Protein AF-A0A1L9V5S7-F1 (afdb_monomer_lite)

pLDDT: mean 75.65, std 17.54, range [43.0, 96.56]

Organism: NCBI:txid1160497

Foldseek 3Di:
DDDDDDDDDDDDDDPPPPPDPPPPPPPPPPPPPQQQWWAAQALLDDRVQRTADVVLVLVLLVPDDLDQDDAQRPFDWPDPPVVCQVVVVWAVVCPPFTKTKAQQGRVSDDQADSPDPDGDDSFFKIFIAGRPPRHTTFMKGANWAFDQDPVGTDTDRNDHDIDTTGSDPCPVVSVVSNCVRVVVPPDPPPPPPDDDDDDDDDDDDD

InterPro domains:
  IPR000026 Guanine-specific ribonuclease N1-like [PF00545] (51-147)
  IPR016191 Ribonuclease/ribotoxin [SSF53933] (47-166)

Radius of gyration: 34.72 Å; chains: 1; bounding box: 145×78×85 Å

Structure (mmCIF, N/CA/C/O backbone):
data_AF-A0A1L9V5S7-F1
#
_entry.id   AF-A0A1L9V5S7-F1
#
loop_
_atom_site.group_PDB
_atom_site.id
_atom_site.type_symbol
_atom_site.label_atom_id
_atom_site.label_alt_id
_atom_site.label_comp_id
_atom_site.label_asym_id
_atom_site.label_entity_id
_atom_site.label_seq_id
_atom_site.pdbx_PDB_ins_code
_atom_site.Cartn_x
_atom_site.Cartn_y
_atom_site.Cartn_z
_atom_site.occupancy
_atom_site.B_iso_or_equiv
_atom_site.auth_seq_id
_atom_site.auth_comp_id
_atom_site.auth_asym_id
_atom_site.auth_atom_id
_atom_site.pdbx_PDB_model_num
ATOM 1 N N . MET A 1 1 ? -88.920 -31.276 47.905 1.00 50.00 1 MET A N 1
ATOM 2 C CA . MET A 1 1 ? -87.587 -31.807 47.541 1.00 50.00 1 MET A CA 1
ATOM 3 C C . MET A 1 1 ? -87.077 -31.020 46.351 1.00 50.00 1 MET A C 1
ATOM 5 O O . MET A 1 1 ? -87.885 -30.570 45.550 1.00 50.00 1 MET A O 1
ATOM 9 N N . VAL A 1 2 ? -85.781 -30.727 46.365 1.00 44.16 2 VAL A N 1
ATOM 10 C CA . VAL A 1 2 ? -85.162 -29.554 45.738 1.00 44.16 2 VAL A CA 1
ATOM 11 C C . VAL A 1 2 ? -84.890 -29.780 44.251 1.00 44.16 2 VAL A C 1
ATOM 13 O O . VAL A 1 2 ? -84.519 -30.868 43.826 1.00 44.16 2 VAL A O 1
ATOM 16 N N . ASN A 1 3 ? -85.112 -28.709 43.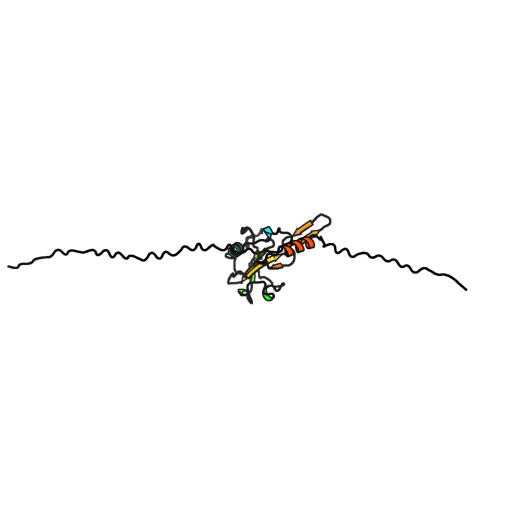501 1.00 51.16 3 ASN A N 1
ATOM 17 C CA . ASN A 1 3 ? -84.907 -28.517 42.077 1.00 51.16 3 ASN A CA 1
ATOM 18 C C . ASN A 1 3 ? -83.484 -27.979 41.858 1.00 51.16 3 ASN A C 1
ATOM 20 O O . ASN A 1 3 ? -83.156 -26.975 42.490 1.00 51.16 3 ASN A O 1
ATOM 24 N N . THR A 1 4 ? -82.665 -28.569 40.976 1.00 55.78 4 THR A N 1
ATOM 25 C CA . THR A 1 4 ? -81.419 -27.900 40.555 1.00 55.78 4 THR A CA 1
ATOM 26 C C . THR A 1 4 ? -80.998 -28.253 39.129 1.00 55.78 4 THR A C 1
ATOM 28 O O . THR A 1 4 ? -80.450 -29.311 38.835 1.00 55.78 4 THR A O 1
ATOM 31 N N . THR A 1 5 ? -81.258 -27.286 38.261 1.00 62.44 5 THR A N 1
ATOM 32 C CA . THR A 1 5 ? -80.750 -27.054 36.910 1.00 62.44 5 THR A CA 1
ATOM 33 C C . THR A 1 5 ? -79.221 -26.930 36.901 1.00 62.44 5 THR A C 1
ATOM 35 O O . THR A 1 5 ? -78.674 -26.262 37.776 1.00 62.44 5 THR A O 1
ATOM 38 N N . PHE A 1 6 ? -78.525 -27.458 35.885 1.00 52.69 6 PHE A N 1
ATOM 39 C CA . PHE A 1 6 ? -77.152 -27.028 35.590 1.00 52.69 6 PHE A CA 1
ATOM 40 C C . PHE A 1 6 ? -76.924 -26.830 34.088 1.00 52.69 6 PHE A C 1
ATOM 42 O O . PHE A 1 6 ? -77.152 -27.716 33.268 1.00 52.69 6 PHE A O 1
ATOM 49 N N . PHE A 1 7 ? -76.521 -25.600 33.772 1.00 49.69 7 PHE A N 1
ATOM 50 C CA . PHE A 1 7 ? -76.250 -25.033 32.458 1.00 49.69 7 PHE A CA 1
ATOM 51 C C . PHE A 1 7 ? -74.973 -25.622 31.841 1.00 49.69 7 PHE A C 1
ATOM 53 O O . PHE A 1 7 ? -73.933 -25.670 32.494 1.00 49.69 7 PHE A O 1
ATOM 60 N N . LEU A 1 8 ? -75.027 -25.975 30.555 1.00 57.06 8 LEU A N 1
ATOM 61 C CA . LEU A 1 8 ? -73.844 -26.215 29.728 1.00 57.06 8 LEU A CA 1
ATOM 62 C C . LEU A 1 8 ? -73.464 -24.911 29.015 1.00 57.06 8 LEU A C 1
ATOM 64 O O . LEU A 1 8 ? -74.244 -24.354 28.244 1.00 57.06 8 LEU A O 1
ATOM 68 N N . ALA A 1 9 ? -72.273 -24.410 29.340 1.00 52.84 9 ALA A N 1
ATOM 69 C CA . ALA A 1 9 ? -71.712 -23.162 28.848 1.00 52.84 9 ALA A CA 1
ATOM 70 C C . ALA A 1 9 ? -71.280 -23.273 27.377 1.00 52.84 9 ALA A C 1
ATOM 72 O O . ALA A 1 9 ? -70.552 -24.185 26.991 1.00 52.84 9 ALA A O 1
ATOM 73 N N . PHE A 1 10 ? -71.716 -22.304 26.576 1.00 47.22 10 PHE A N 1
ATOM 74 C CA . PHE A 1 10 ? -71.365 -22.127 25.172 1.00 47.22 10 PHE A CA 1
ATOM 75 C C . PHE A 1 10 ? -70.106 -21.248 25.091 1.00 47.22 10 PHE A C 1
ATOM 77 O O . PHE A 1 10 ? -70.162 -20.049 25.365 1.00 47.22 10 PHE A O 1
ATOM 84 N N . THR A 1 11 ? -68.950 -21.825 24.764 1.00 52.31 11 THR A N 1
ATOM 85 C CA . THR A 1 11 ? -67.700 -21.080 24.553 1.00 52.31 11 THR A CA 1
ATOM 86 C C . THR A 1 11 ? -67.623 -20.570 23.112 1.00 52.31 11 THR A C 1
ATOM 88 O O . THR A 1 11 ? -67.302 -21.303 22.182 1.00 52.31 11 THR A O 1
ATOM 91 N N . LEU A 1 12 ? -67.915 -19.280 22.925 1.00 49.53 12 LEU A N 1
ATOM 92 C CA . LEU A 1 12 ? -67.656 -18.551 21.681 1.00 49.53 12 LEU A CA 1
ATOM 93 C C . LEU A 1 12 ? -66.158 -18.228 21.566 1.00 49.53 12 LEU A C 1
ATOM 95 O O . LEU A 1 12 ? -65.639 -17.351 22.255 1.00 49.53 12 LEU A O 1
ATOM 99 N N . LEU A 1 13 ? -65.470 -18.930 20.666 1.00 50.91 13 LEU A N 1
ATOM 100 C CA . LEU A 1 13 ? -64.142 -18.570 20.173 1.00 50.91 13 LEU A CA 1
ATOM 101 C C . LEU A 1 13 ? -64.269 -17.361 19.233 1.00 50.91 13 LEU A C 1
ATOM 103 O O . LEU A 1 13 ? -64.598 -17.505 18.058 1.00 50.91 13 LEU A O 1
ATOM 107 N N . PHE A 1 14 ? -63.998 -16.161 19.747 1.00 49.94 14 PHE A N 1
ATOM 108 C CA . PHE A 1 14 ? -63.750 -14.985 18.914 1.00 49.94 14 PHE A CA 1
ATOM 109 C C . PHE A 1 14 ? -62.366 -15.110 18.269 1.00 49.94 14 PHE A C 1
ATOM 111 O O . PHE A 1 14 ? -61.335 -14.916 18.913 1.00 49.94 14 PHE A O 1
ATOM 118 N N . SER A 1 15 ? -62.337 -15.440 16.979 1.00 47.00 15 SER A N 1
ATOM 119 C CA . SER A 1 15 ? -61.148 -15.294 16.144 1.00 47.00 15 SER A CA 1
ATOM 120 C C . SER A 1 15 ? -60.931 -13.810 15.846 1.00 47.00 15 SER A C 1
ATOM 122 O O . SER A 1 15 ? -61.537 -13.251 14.934 1.00 47.00 15 SER A O 1
ATOM 124 N N . SER A 1 16 ? -60.073 -13.153 16.625 1.00 51.47 16 SER A N 1
ATOM 125 C CA . SER A 1 16 ? -59.582 -11.811 16.311 1.00 51.47 16 SER A CA 1
ATOM 126 C C . SER A 1 16 ? -58.718 -11.872 15.051 1.00 51.47 16 SER A C 1
ATOM 128 O O . SER A 1 16 ? -57.537 -12.215 15.105 1.00 51.47 16 SER A O 1
ATOM 130 N N . ILE A 1 17 ? -59.310 -11.545 13.904 1.00 59.41 17 ILE A N 1
ATOM 131 C CA . ILE A 1 17 ? -58.575 -11.277 12.668 1.00 59.41 17 ILE A CA 1
ATOM 132 C C . ILE A 1 17 ? -57.887 -9.919 12.851 1.00 59.41 17 ILE A C 1
ATOM 134 O O . ILE A 1 17 ? -58.468 -8.869 12.585 1.00 59.41 17 ILE A O 1
ATOM 138 N N . PHE A 1 18 ? -56.643 -9.928 13.334 1.00 54.16 18 PHE A N 1
ATOM 139 C CA . PHE A 1 18 ? -55.753 -8.779 13.196 1.00 54.16 18 PHE A CA 1
ATOM 140 C C . PHE A 1 18 ? -55.345 -8.675 11.724 1.00 54.16 18 PHE A C 1
ATOM 142 O O . PHE A 1 18 ? -54.401 -9.321 11.270 1.00 54.16 18 PHE A O 1
ATOM 149 N N . ALA A 1 19 ? -56.077 -7.863 10.963 1.00 58.00 19 ALA A N 1
ATOM 150 C CA . ALA A 1 19 ? -55.616 -7.365 9.678 1.00 58.00 19 ALA A CA 1
ATOM 151 C C . ALA A 1 19 ? -54.460 -6.387 9.937 1.00 58.00 19 ALA A C 1
ATOM 153 O O . ALA A 1 19 ? -54.668 -5.195 10.158 1.00 58.00 19 ALA A O 1
ATOM 154 N N . ALA A 1 20 ? -53.233 -6.906 9.975 1.00 56.97 20 ALA A N 1
ATOM 155 C CA . ALA A 1 20 ? -52.048 -6.065 9.940 1.00 56.97 20 ALA A CA 1
ATOM 156 C C . ALA A 1 20 ? -51.994 -5.356 8.573 1.00 56.97 20 ALA A C 1
ATOM 158 O O . ALA A 1 20 ? -52.162 -6.020 7.543 1.00 56.97 20 ALA A O 1
ATOM 159 N N . PRO A 1 21 ? -51.766 -4.033 8.526 1.00 52.78 21 PRO A N 1
ATOM 160 C CA . PRO A 1 21 ? -51.544 -3.349 7.266 1.00 52.78 21 PRO A CA 1
ATOM 161 C C . PRO A 1 21 ? -50.270 -3.913 6.630 1.00 52.78 21 PRO A C 1
ATOM 163 O O . PRO A 1 21 ? -49.182 -3.838 7.201 1.00 52.78 21 PRO A O 1
ATOM 166 N N . LEU A 1 22 ? -50.412 -4.498 5.440 1.00 49.22 22 LEU A N 1
ATOM 167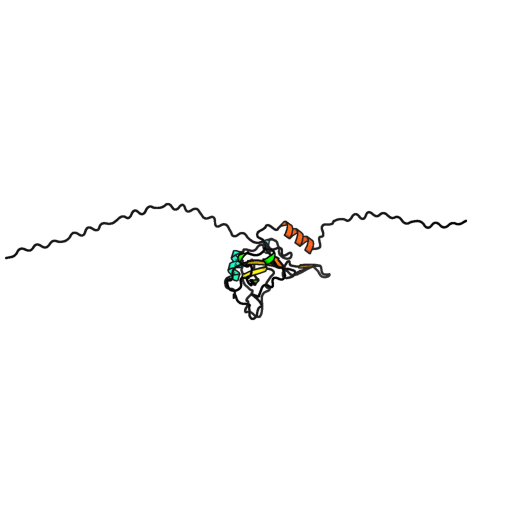 C CA . LEU A 1 22 ? -49.300 -4.756 4.533 1.00 49.22 22 LEU A CA 1
ATOM 168 C C . LEU A 1 22 ? -48.746 -3.396 4.103 1.00 49.22 22 LEU A C 1
ATOM 170 O O . LEU A 1 22 ? -49.115 -2.849 3.066 1.00 49.22 22 LEU A O 1
ATOM 174 N N . GLU A 1 23 ? -47.861 -2.836 4.924 1.00 50.44 23 GLU A N 1
ATOM 175 C CA . GLU A 1 23 ? -46.912 -1.836 4.472 1.00 50.44 23 GLU A CA 1
ATOM 176 C C . GLU A 1 23 ? -46.118 -2.484 3.341 1.00 50.44 23 GLU A C 1
ATOM 178 O O . GLU A 1 23 ? -45.242 -3.331 3.548 1.00 50.44 23 GLU A O 1
ATOM 183 N N . VAL A 1 24 ? -46.465 -2.108 2.112 1.00 50.31 24 VAL A N 1
ATOM 184 C CA . VAL A 1 24 ? -45.651 -2.342 0.928 1.00 50.31 24 VAL A CA 1
ATOM 185 C C . VAL A 1 24 ? -44.389 -1.510 1.126 1.00 50.31 24 VAL A C 1
ATOM 187 O O . VAL A 1 24 ? -44.243 -0.403 0.616 1.00 50.31 24 VAL A O 1
ATOM 190 N N . ARG A 1 25 ? -43.464 -2.046 1.929 1.00 51.44 25 ARG A N 1
ATOM 191 C CA . ARG A 1 25 ? -42.075 -1.618 1.988 1.00 51.44 25 ARG A CA 1
ATOM 192 C C . ARG A 1 25 ? -41.536 -1.854 0.592 1.00 51.44 25 ARG A C 1
ATOM 194 O O . ARG A 1 25 ? -41.179 -2.977 0.231 1.00 51.44 25 ARG A O 1
ATOM 201 N N . GLY A 1 26 ? -41.551 -0.796 -0.215 1.00 49.69 26 GLY A N 1
ATOM 202 C CA . GLY A 1 26 ? -40.873 -0.770 -1.493 1.00 49.69 26 GLY A CA 1
ATOM 203 C C . GLY A 1 26 ? -39.464 -1.296 -1.268 1.00 49.69 26 GLY A C 1
ATOM 204 O O . GLY A 1 26 ? -38.655 -0.661 -0.592 1.00 49.69 26 GLY A O 1
ATOM 205 N N . LYS A 1 27 ? -39.190 -2.496 -1.788 1.00 50.66 27 LYS A N 1
ATOM 206 C CA . LYS A 1 27 ? -37.842 -3.035 -1.935 1.00 50.66 27 LYS A CA 1
ATOM 207 C C . LYS A 1 27 ? -37.138 -2.147 -2.953 1.00 50.66 27 LYS A C 1
ATOM 209 O O . LYS A 1 27 ? -36.980 -2.520 -4.113 1.00 50.66 27 LYS A O 1
ATOM 214 N N . GLY A 1 28 ? -36.736 -0.953 -2.526 1.00 52.56 28 GLY A N 1
ATOM 215 C CA . GLY A 1 28 ? -35.641 -0.256 -3.163 1.00 52.56 28 GLY A CA 1
ATOM 216 C C . GLY A 1 28 ? -34.482 -1.232 -3.107 1.00 52.56 28 GLY A C 1
ATOM 217 O O . GLY A 1 28 ? -33.978 -1.535 -2.026 1.00 52.56 28 GLY A O 1
ATOM 218 N N . LYS A 1 29 ? -34.135 -1.823 -4.254 1.00 51.44 29 LYS A N 1
ATOM 219 C CA . LYS A 1 29 ? -32.866 -2.523 -4.405 1.00 51.44 29 LYS A CA 1
ATOM 220 C C . LYS A 1 29 ? -31.817 -1.493 -4.022 1.00 51.44 29 LYS A C 1
ATOM 222 O O . LYS A 1 29 ? -31.532 -0.600 -4.813 1.00 51.44 29 LYS A O 1
ATOM 227 N N . ALA A 1 30 ? -31.290 -1.592 -2.804 1.00 54.91 30 ALA A N 1
ATOM 228 C CA . ALA A 1 30 ? -30.031 -0.968 -2.474 1.00 54.91 30 ALA A CA 1
ATOM 229 C C . ALA A 1 30 ? -29.045 -1.557 -3.479 1.00 54.91 30 ALA A C 1
ATOM 231 O O . ALA A 1 30 ? -28.645 -2.716 -3.371 1.00 54.91 30 ALA A O 1
ATOM 232 N N . THR A 1 31 ? -28.762 -0.814 -4.544 1.00 54.97 31 THR A N 1
ATOM 233 C CA . THR A 1 31 ? -27.642 -1.112 -5.419 1.00 54.97 31 THR A CA 1
ATOM 234 C C . THR A 1 31 ? -26.433 -1.001 -4.520 1.00 54.97 31 THR A C 1
ATOM 236 O O . THR A 1 31 ? -26.032 0.107 -4.168 1.00 54.97 31 THR A O 1
ATOM 239 N N . ALA A 1 32 ? -25.941 -2.149 -4.055 1.00 59.78 32 ALA A N 1
ATOM 240 C CA . ALA A 1 32 ? -24.699 -2.233 -3.320 1.00 59.78 32 ALA A CA 1
ATOM 241 C C . ALA A 1 32 ? -23.652 -1.530 -4.181 1.00 59.78 32 ALA A C 1
ATOM 243 O O . ALA A 1 32 ? -23.295 -2.014 -5.257 1.00 59.78 32 ALA A O 1
ATOM 244 N N . VAL A 1 33 ? -23.253 -0.330 -3.764 1.00 63.19 33 VAL A N 1
ATOM 245 C CA . VAL A 1 33 ? -22.181 0.400 -4.422 1.00 63.19 33 VAL A CA 1
ATOM 246 C C . VAL A 1 33 ? -20.952 -0.462 -4.211 1.00 63.19 33 VAL A C 1
ATOM 248 O O . VAL A 1 33 ? -20.533 -0.676 -3.072 1.00 63.19 33 VAL A O 1
ATOM 251 N N . ALA A 1 34 ? -20.443 -1.042 -5.297 1.00 65.62 34 ALA A N 1
ATOM 252 C CA . ALA A 1 34 ? -19.237 -1.844 -5.229 1.00 65.62 34 ALA A CA 1
ATOM 253 C C . ALA A 1 34 ? -18.131 -0.990 -4.583 1.00 65.62 34 ALA A C 1
ATOM 255 O O . ALA A 1 34 ? -17.997 0.188 -4.935 1.00 65.62 34 ALA A O 1
ATOM 256 N N . PRO A 1 35 ? -17.377 -1.541 -3.618 1.00 73.88 35 PRO A N 1
ATOM 257 C CA . PRO A 1 35 ? -16.326 -0.798 -2.938 1.00 73.88 35 PRO A CA 1
ATOM 258 C C . PRO A 1 35 ? -15.343 -0.242 -3.971 1.00 73.88 35 PRO A C 1
ATOM 260 O O . PRO A 1 35 ? -14.885 -0.957 -4.865 1.00 73.88 35 PRO A O 1
ATOM 263 N N . LYS A 1 36 ? -15.042 1.057 -3.868 1.00 86.94 36 LYS A N 1
ATOM 264 C CA . LYS A 1 36 ? -14.100 1.720 -4.770 1.00 86.94 36 LYS A CA 1
ATOM 265 C C . LYS A 1 36 ? -12.701 1.123 -4.543 1.00 86.94 36 LYS A C 1
ATOM 267 O O . LYS A 1 36 ? -12.253 1.109 -3.395 1.00 86.94 36 LYS A O 1
ATOM 272 N N . PRO A 1 37 ? -12.010 0.630 -5.586 1.00 91.44 37 PRO A N 1
ATOM 273 C CA . PRO A 1 37 ? -10.657 0.114 -5.430 1.00 91.44 37 PRO A CA 1
ATOM 274 C C . PRO A 1 37 ? -9.669 1.251 -5.153 1.00 91.44 37 PRO A C 1
ATOM 276 O O . PRO A 1 37 ? -9.927 2.411 -5.487 1.00 91.44 37 PRO A O 1
ATOM 279 N N . ILE A 1 38 ? -8.519 0.888 -4.592 1.00 94.12 38 ILE A N 1
ATOM 280 C CA . ILE A 1 38 ? -7.350 1.765 -4.482 1.00 94.12 38 ILE A CA 1
ATOM 281 C C . ILE A 1 38 ? -6.303 1.376 -5.526 1.00 94.12 38 ILE A C 1
ATOM 283 O O . ILE A 1 38 ? -6.212 0.216 -5.937 1.00 94.12 38 ILE A O 1
ATOM 287 N N . PHE A 1 39 ? -5.502 2.351 -5.935 1.00 95.38 39 PHE A N 1
ATOM 288 C CA . PHE A 1 39 ? -4.427 2.214 -6.903 1.00 95.38 39 PHE A CA 1
ATOM 289 C C . PHE A 1 39 ? -3.092 2.583 -6.262 1.00 95.38 39 PHE A C 1
ATOM 291 O O . PHE A 1 39 ? -2.933 3.665 -5.696 1.00 95.38 39 PHE A O 1
ATOM 298 N N . CYS A 1 40 ? -2.130 1.677 -6.377 1.00 95.12 40 CYS A N 1
ATOM 299 C CA . CYS A 1 40 ? -0.738 1.910 -6.016 1.00 95.12 40 CYS A CA 1
ATOM 300 C C . CYS A 1 40 ? 0.097 2.240 -7.270 1.00 95.12 40 CYS A C 1
ATOM 302 O O . CYS A 1 40 ? -0.346 2.074 -8.408 1.00 95.12 40 CYS A O 1
ATOM 304 N N . LEU A 1 41 ? 1.318 2.720 -7.066 1.00 94.69 41 LEU A N 1
ATOM 305 C CA . LEU A 1 41 ? 2.236 3.203 -8.098 1.00 94.69 41 LEU A CA 1
ATOM 306 C C . LEU A 1 41 ? 3.544 2.405 -8.119 1.00 94.69 41 LEU A C 1
ATOM 308 O O . LEU A 1 41 ? 4.624 2.968 -8.297 1.00 94.69 41 LEU A O 1
ATOM 312 N N . ASN A 1 42 ? 3.457 1.085 -7.943 1.00 95.69 42 ASN A N 1
ATOM 313 C CA . ASN A 1 42 ? 4.618 0.214 -8.061 1.00 95.69 42 ASN A CA 1
ATOM 314 C C . ASN A 1 42 ? 4.993 0.024 -9.542 1.00 95.69 42 ASN A C 1
ATOM 316 O O . ASN A 1 42 ? 4.201 -0.537 -10.304 1.00 95.69 42 ASN A O 1
ATOM 320 N N . VAL A 1 43 ? 6.188 0.460 -9.953 1.00 93.50 43 VAL A N 1
ATOM 321 C CA . VAL A 1 43 ? 6.630 0.465 -11.366 1.00 93.50 43 VAL A CA 1
ATOM 322 C C . VAL A 1 43 ? 6.925 -0.924 -11.927 1.00 93.50 43 VAL A C 1
ATOM 324 O O . VAL A 1 43 ? 6.987 -1.098 -13.142 1.00 93.50 43 VAL A O 1
ATOM 327 N N . VAL A 1 44 ? 7.101 -1.920 -11.056 1.00 93.56 44 VAL A N 1
ATOM 328 C CA . VAL A 1 44 ? 7.312 -3.318 -11.451 1.00 93.56 44 VAL A CA 1
ATOM 329 C C . VAL A 1 44 ? 5.985 -4.016 -11.750 1.00 93.56 44 VAL A C 1
ATOM 331 O O . VAL A 1 44 ? 5.916 -4.873 -12.631 1.00 93.56 44 VAL A O 1
ATOM 334 N N . LYS A 1 45 ? 4.924 -3.664 -11.020 1.00 93.06 45 LYS A N 1
ATOM 335 C CA . LYS A 1 45 ? 3.588 -4.245 -11.175 1.00 93.06 45 LYS A CA 1
ATOM 336 C C . LYS A 1 45 ? 2.833 -3.583 -12.322 1.00 93.06 45 LYS A C 1
ATOM 338 O O . LYS A 1 45 ? 2.925 -2.373 -12.526 1.00 93.06 45 LYS A O 1
ATOM 343 N N . SER A 1 46 ? 2.018 -4.351 -13.043 1.00 92.06 46 SER A N 1
ATOM 344 C CA . SER A 1 46 ? 1.069 -3.786 -14.008 1.00 92.06 46 SER A CA 1
ATOM 345 C C . SER A 1 46 ? 0.021 -2.908 -13.310 1.00 92.06 46 SER A C 1
ATOM 347 O O . SER A 1 46 ? -0.228 -3.037 -12.109 1.00 92.06 46 SER A O 1
ATOM 349 N N . ARG A 1 47 ? -0.668 -2.038 -14.058 1.00 89.25 47 ARG A N 1
ATOM 350 C CA . ARG A 1 47 ? -1.770 -1.220 -13.511 1.00 89.25 47 ARG A CA 1
ATOM 351 C C . ARG A 1 47 ? -2.852 -2.075 -12.840 1.00 89.25 47 ARG A C 1
ATOM 353 O O . ARG A 1 47 ? -3.370 -1.714 -11.788 1.00 89.25 47 ARG A O 1
ATOM 360 N N . LEU A 1 48 ? -3.167 -3.228 -13.433 1.00 91.06 48 LEU A N 1
ATOM 361 C CA . LEU A 1 48 ? -4.143 -4.159 -12.876 1.00 91.06 48 LEU A CA 1
ATOM 362 C C . LEU A 1 48 ? -3.637 -4.784 -11.569 1.00 91.06 48 LEU A C 1
ATOM 364 O O . LEU A 1 48 ? -4.420 -4.961 -10.643 1.00 91.06 48 LEU A O 1
ATOM 368 N N . GLU A 1 49 ? -2.357 -5.133 -11.464 1.00 92.94 49 GLU A N 1
ATOM 369 C CA . GLU A 1 49 ? -1.760 -5.657 -10.223 1.00 92.94 49 GLU A CA 1
ATOM 370 C C . GLU A 1 49 ? -1.624 -4.602 -9.120 1.00 92.94 49 GLU A C 1
ATOM 372 O O . GLU A 1 49 ? -1.707 -4.950 -7.948 1.00 92.94 49 GLU A O 1
ATOM 377 N N . ASN A 1 50 ? -1.488 -3.329 -9.490 1.00 94.06 50 ASN A N 1
ATOM 378 C CA . ASN A 1 50 ? -1.527 -2.186 -8.578 1.00 94.06 50 ASN A CA 1
ATOM 379 C C . ASN A 1 50 ? -2.941 -1.832 -8.080 1.00 94.06 50 ASN A C 1
ATOM 381 O O . ASN A 1 50 ? -3.088 -0.941 -7.249 1.00 94.06 50 ASN A O 1
ATOM 385 N N . THR A 1 51 ? -3.985 -2.484 -8.601 1.00 93.81 51 THR A N 1
ATOM 386 C CA . THR A 1 51 ? -5.372 -2.253 -8.179 1.00 93.81 51 THR A CA 1
ATOM 387 C C . THR A 1 51 ? -5.734 -3.216 -7.054 1.00 93.81 51 THR A C 1
ATOM 389 O O . THR A 1 51 ? -5.753 -4.434 -7.269 1.00 93.81 51 THR A O 1
ATOM 392 N N . LEU A 1 52 ? -6.054 -2.680 -5.875 1.00 93.31 52 LEU A N 1
ATOM 393 C CA . LEU A 1 52 ? -6.383 -3.461 -4.683 1.00 93.31 52 LEU A CA 1
ATOM 394 C C . LEU A 1 52 ? -7.813 -3.191 -4.205 1.00 93.31 52 LEU A C 1
ATOM 396 O O . LEU A 1 52 ? -8.350 -2.091 -4.345 1.00 93.31 52 LEU A O 1
ATOM 400 N N . ASP A 1 53 ? -8.414 -4.220 -3.615 1.00 92.81 53 ASP A N 1
ATOM 401 C CA . ASP A 1 53 ? -9.737 -4.166 -2.997 1.00 92.81 53 ASP A CA 1
ATOM 402 C C . ASP A 1 53 ? -9.586 -3.936 -1.488 1.00 92.81 53 ASP A C 1
ATOM 404 O O . ASP A 1 53 ? -9.049 -4.778 -0.764 1.00 92.81 53 ASP A O 1
ATOM 408 N N . VAL A 1 54 ? -10.072 -2.788 -1.016 1.00 92.56 54 VAL A N 1
ATOM 409 C CA . VAL A 1 54 ? -9.967 -2.379 0.391 1.00 92.56 54 VAL A CA 1
ATOM 410 C C . VAL A 1 54 ? -10.708 -3.336 1.322 1.00 92.56 54 VAL A C 1
ATOM 412 O O . VAL A 1 54 ? -10.253 -3.554 2.442 1.00 92.56 54 VAL A O 1
ATOM 415 N N . ASN A 1 55 ? -11.813 -3.945 0.886 1.00 92.19 55 ASN A N 1
ATOM 416 C CA . ASN A 1 55 ? -12.536 -4.894 1.729 1.00 92.19 55 ASN A CA 1
ATOM 417 C C . ASN A 1 55 ? -11.719 -6.170 1.926 1.00 92.19 55 ASN A C 1
ATOM 419 O O . ASN A 1 55 ? -11.548 -6.606 3.057 1.00 92.19 55 ASN A O 1
ATOM 423 N N . LYS A 1 56 ? -11.091 -6.685 0.862 1.00 92.00 56 LYS A N 1
ATOM 424 C CA . LYS A 1 56 ? -10.175 -7.833 0.978 1.00 92.00 56 LYS A CA 1
ATOM 425 C C . LYS A 1 56 ? -8.956 -7.532 1.840 1.00 92.00 56 LYS A C 1
ATOM 427 O O . LYS A 1 56 ? -8.427 -8.428 2.491 1.00 92.00 56 LYS A O 1
ATOM 432 N N . ILE A 1 57 ? -8.471 -6.293 1.819 1.00 92.81 57 ILE A N 1
ATOM 433 C CA . ILE A 1 57 ? -7.386 -5.858 2.703 1.00 92.81 57 ILE A CA 1
ATOM 434 C C . ILE A 1 57 ? -7.855 -5.862 4.160 1.00 92.81 57 ILE A C 1
ATOM 436 O O . ILE A 1 57 ? -7.172 -6.418 5.015 1.00 92.81 57 ILE A O 1
ATOM 440 N N . LYS A 1 58 ? -9.033 -5.292 4.438 1.00 92.81 58 LYS A N 1
ATOM 441 C CA . LYS A 1 58 ? -9.637 -5.289 5.778 1.00 92.81 58 LYS A CA 1
ATOM 442 C C . LYS A 1 58 ? -9.873 -6.706 6.299 1.00 92.81 58 LYS A C 1
ATOM 444 O O . LYS A 1 58 ? -9.575 -6.971 7.459 1.00 92.81 58 LYS A O 1
ATOM 449 N N . ASP A 1 59 ? -10.329 -7.612 5.440 1.00 91.00 59 ASP A N 1
ATOM 450 C CA . ASP A 1 59 ? -10.509 -9.024 5.780 1.00 91.00 59 ASP A CA 1
ATOM 451 C C . ASP A 1 59 ? -9.171 -9.694 6.132 1.00 91.00 59 ASP A C 1
ATOM 453 O O . ASP A 1 59 ? -9.091 -10.401 7.132 1.00 91.00 59 ASP A O 1
ATOM 457 N N . GLN A 1 60 ? -8.097 -9.413 5.380 1.00 89.50 60 GLN A N 1
ATOM 458 C CA . GLN A 1 60 ? -6.755 -9.948 5.659 1.00 89.50 60 GLN A CA 1
ATOM 459 C C . GLN A 1 60 ? -6.188 -9.495 7.009 1.00 89.50 60 GLN A C 1
ATOM 461 O O . GLN A 1 60 ? -5.469 -10.264 7.639 1.00 89.50 60 GLN A O 1
ATOM 466 N N . ILE A 1 61 ? -6.482 -8.269 7.457 1.00 90.06 61 ILE A N 1
ATOM 467 C CA . ILE A 1 61 ? -5.942 -7.739 8.722 1.00 90.06 61 ILE A CA 1
ATOM 468 C C . ILE A 1 61 ? -6.824 -8.021 9.943 1.00 90.06 61 ILE A C 1
ATOM 470 O O . ILE A 1 61 ? -6.388 -7.797 11.071 1.00 90.06 61 ILE A O 1
ATOM 474 N N . LYS A 1 62 ? -8.056 -8.502 9.741 1.00 88.69 62 LYS A N 1
ATOM 475 C CA . LYS A 1 62 ? -9.047 -8.685 10.810 1.00 88.69 62 LYS A CA 1
ATOM 476 C C . LYS A 1 62 ? -8.573 -9.648 11.901 1.00 88.69 62 LYS A C 1
ATOM 478 O O . LYS A 1 62 ? -8.765 -9.365 13.083 1.00 88.69 62 LYS A O 1
ATOM 483 N N . ASP A 1 63 ? -7.945 -10.745 11.490 1.00 81.12 63 ASP A N 1
ATOM 484 C CA . ASP A 1 63 ? -7.546 -11.845 12.375 1.00 81.12 63 ASP A CA 1
ATOM 485 C C . ASP A 1 63 ? -6.042 -11.816 12.712 1.00 81.12 63 ASP A C 1
ATOM 487 O O . ASP A 1 63 ? -5.495 -12.758 13.287 1.00 81.12 63 ASP A O 1
ATOM 491 N N . ILE A 1 64 ? -5.350 -10.726 12.362 1.00 81.19 64 ILE A N 1
ATOM 492 C CA . ILE A 1 64 ? -3.920 -10.564 12.630 1.00 81.19 64 ILE A CA 1
ATOM 493 C C . ILE A 1 64 ? -3.706 -10.170 14.097 1.00 81.19 64 ILE A C 1
ATOM 495 O O . ILE A 1 64 ? -4.439 -9.324 14.622 1.00 81.19 64 ILE A O 1
ATOM 499 N N . PRO A 1 65 ? -2.681 -10.727 14.775 1.00 79.69 65 PRO A N 1
ATOM 500 C CA . PRO A 1 65 ? -2.304 -10.286 16.112 1.00 79.69 65 PRO A CA 1
ATOM 501 C C . PRO A 1 65 ? -2.093 -8.770 16.157 1.00 79.69 65 PRO A C 1
ATOM 503 O O . PRO A 1 65 ? -1.344 -8.213 15.362 1.00 79.69 65 PRO A O 1
ATOM 506 N N . LYS A 1 66 ? -2.736 -8.090 17.109 1.00 80.12 66 LYS A N 1
ATOM 507 C CA . LYS A 1 66 ? -2.657 -6.622 17.255 1.00 80.12 66 LYS A CA 1
ATOM 508 C C . LYS A 1 66 ? -1.471 -6.164 18.104 1.00 80.12 66 LYS A C 1
ATOM 510 O O . LYS A 1 66 ? -1.374 -4.995 18.470 1.00 80.12 66 LYS A O 1
ATOM 515 N N . GLU A 1 67 ? -0.585 -7.095 18.418 1.00 75.00 67 GLU A N 1
ATOM 516 C CA . GLU A 1 67 ? 0.664 -6.881 19.127 1.00 75.00 67 GLU A CA 1
ATOM 517 C C . GLU A 1 67 ? 1.822 -7.019 18.139 1.00 75.00 67 GLU A C 1
ATOM 519 O O . GLU A 1 67 ? 1.731 -7.749 17.149 1.00 75.00 67 GLU A O 1
ATOM 524 N N . LYS A 1 68 ? 2.933 -6.324 18.406 1.00 67.88 68 LYS A N 1
ATOM 525 C CA . LYS A 1 68 ? 4.158 -6.499 17.618 1.00 67.88 68 LYS A CA 1
ATOM 526 C C . LYS A 1 68 ? 4.571 -7.975 17.644 1.00 67.88 68 LYS A C 1
ATOM 528 O O . LYS A 1 68 ? 4.642 -8.586 18.709 1.00 67.88 68 LYS A O 1
ATOM 533 N N . CYS A 1 69 ? 4.841 -8.547 16.475 1.00 68.31 69 CYS A N 1
ATOM 534 C CA . CYS A 1 69 ? 5.175 -9.964 16.373 1.00 68.31 69 CYS A CA 1
ATOM 535 C C . CYS A 1 69 ? 6.488 -10.306 17.107 1.00 68.31 69 CYS A C 1
ATOM 537 O O . CYS A 1 69 ? 7.479 -9.577 17.007 1.00 68.31 69 CYS A O 1
ATOM 539 N N . VAL A 1 70 ? 6.509 -11.462 17.781 1.00 54.78 70 VAL A N 1
ATOM 540 C CA . VAL A 1 70 ? 7.722 -12.157 18.236 1.00 54.78 70 VAL A CA 1
ATOM 541 C C . VAL A 1 70 ? 8.063 -13.203 17.170 1.00 54.78 70 VAL A C 1
ATOM 543 O O . VAL A 1 70 ? 7.444 -14.260 17.120 1.00 54.78 70 VAL A O 1
ATOM 546 N N . GLY A 1 71 ? 9.004 -12.908 16.268 1.00 60.66 71 GLY A N 1
ATOM 547 C CA . GLY A 1 71 ? 9.428 -13.859 15.230 1.00 60.66 71 GLY A CA 1
ATOM 548 C C . GLY A 1 71 ? 9.480 -13.291 13.811 1.00 60.66 71 GLY A C 1
ATOM 549 O O . GLY A 1 71 ? 10.518 -12.783 13.402 1.00 60.66 71 GLY A O 1
ATOM 550 N N . SER A 1 72 ? 8.419 -13.443 13.007 1.00 56.28 72 SER A N 1
ATOM 551 C CA . SER A 1 72 ? 8.428 -13.128 11.556 1.00 56.28 72 SER A CA 1
ATOM 552 C C . SER A 1 72 ? 8.499 -11.655 11.167 1.00 56.28 72 SER A C 1
ATOM 554 O O . SER A 1 72 ? 8.423 -11.341 9.976 1.00 56.28 72 SER A O 1
ATOM 556 N N . CYS A 1 73 ? 8.657 -10.771 12.149 1.00 71.69 73 CYS A N 1
ATOM 557 C CA . CYS A 1 73 ? 8.703 -9.326 11.968 1.00 71.69 73 CYS A CA 1
ATOM 558 C C . CYS A 1 73 ? 7.434 -8.726 11.332 1.00 71.69 73 CYS A C 1
ATOM 560 O O . CYS A 1 73 ? 7.491 -7.579 10.912 1.00 71.69 73 CYS A O 1
ATOM 562 N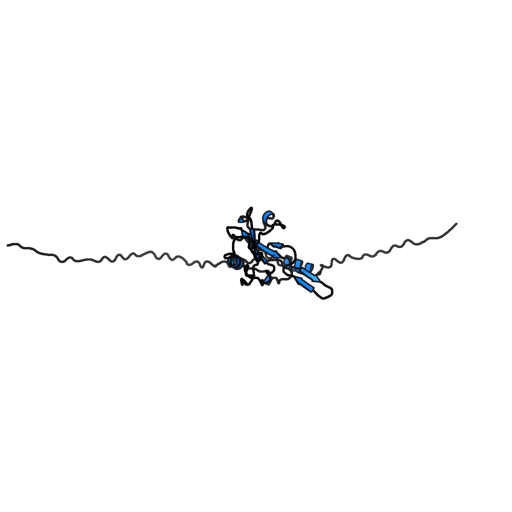 N . TYR A 1 74 ? 6.300 -9.447 11.290 1.00 80.38 74 TYR A N 1
ATOM 563 C CA . TYR A 1 74 ? 5.002 -8.898 10.881 1.00 80.38 74 TYR A CA 1
ATOM 564 C C . TYR A 1 74 ? 3.831 -9.432 11.740 1.00 80.38 74 TYR A C 1
ATOM 566 O O . TYR A 1 74 ? 3.773 -10.633 12.005 1.00 80.38 74 TYR A O 1
ATOM 574 N N . PRO A 1 75 ? 2.872 -8.574 12.134 1.00 87.31 75 PRO A N 1
ATOM 575 C CA . PRO A 1 75 ? 2.928 -7.130 11.950 1.00 87.31 75 PRO A CA 1
ATOM 576 C C . PRO A 1 75 ? 4.049 -6.505 12.790 1.00 87.31 75 PRO A C 1
ATOM 578 O O . PRO A 1 75 ? 4.412 -7.007 13.859 1.00 87.31 75 PRO A O 1
ATOM 581 N N . HIS A 1 76 ? 4.613 -5.415 12.284 1.00 86.38 76 HIS A N 1
ATOM 582 C CA . HIS A 1 76 ? 5.592 -4.603 13.003 1.00 86.38 76 HIS A CA 1
ATOM 583 C C . HIS A 1 76 ? 5.162 -3.151 13.013 1.00 86.38 76 HIS A C 1
ATOM 585 O O . HIS A 1 76 ? 4.291 -2.735 12.253 1.00 86.38 76 HIS A O 1
ATOM 591 N N . VAL A 1 77 ? 5.759 -2.402 13.934 1.00 89.62 77 VAL A N 1
ATOM 592 C CA . VAL A 1 77 ? 5.495 -0.977 14.080 1.00 89.62 77 VAL A CA 1
ATOM 593 C C . VAL A 1 77 ? 5.880 -0.280 12.785 1.00 89.62 77 VAL A C 1
ATOM 595 O O . VAL A 1 77 ? 7.026 -0.377 12.345 1.00 89.62 77 VAL A O 1
ATOM 598 N N . TYR A 1 78 ? 4.919 0.435 12.214 1.00 88.62 78 TYR A N 1
ATOM 599 C CA . TYR A 1 78 ? 5.174 1.329 11.104 1.00 88.62 78 TYR A CA 1
ATOM 600 C C . TYR A 1 78 ? 6.002 2.511 11.622 1.00 88.62 78 TYR A C 1
ATOM 602 O O . TYR A 1 78 ? 5.520 3.338 12.402 1.00 88.62 78 TYR A O 1
ATOM 610 N N . GLY A 1 79 ? 7.277 2.542 11.237 1.00 80.19 79 GLY A N 1
ATOM 611 C CA . GLY A 1 79 ? 8.149 3.685 11.470 1.00 80.19 79 GLY A CA 1
ATOM 612 C C . GLY A 1 79 ? 7.815 4.753 10.442 1.00 80.19 79 GLY A C 1
ATOM 613 O O . GLY A 1 79 ? 8.110 4.567 9.264 1.00 80.19 79 GLY A O 1
ATOM 614 N N . ASP A 1 80 ? 7.187 5.844 10.878 1.00 65.00 80 ASP A N 1
ATOM 615 C CA . ASP A 1 80 ? 6.702 6.935 10.023 1.00 65.00 80 ASP A CA 1
ATOM 616 C C . ASP A 1 80 ? 7.844 7.790 9.442 1.00 65.00 80 ASP A C 1
ATOM 618 O O . ASP A 1 80 ? 7.819 9.008 9.501 1.00 65.00 80 ASP A O 1
ATOM 622 N N . ASN A 1 81 ? 8.875 7.171 8.861 1.00 65.75 81 ASN A N 1
ATOM 623 C CA . ASN A 1 81 ? 10.028 7.870 8.282 1.00 65.75 81 ASN A CA 1
ATOM 624 C C . ASN A 1 81 ? 9.657 8.711 7.043 1.00 65.75 81 ASN A C 1
ATOM 626 O O . ASN A 1 81 ? 10.501 9.412 6.494 1.00 65.75 81 ASN A O 1
ATOM 630 N N . THR A 1 82 ? 8.419 8.591 6.563 1.00 67.38 82 THR A N 1
ATOM 631 C CA . THR A 1 82 ? 7.874 9.274 5.382 1.00 67.38 82 THR A CA 1
ATOM 632 C C . THR A 1 82 ? 6.769 10.279 5.726 1.00 67.38 82 THR A C 1
ATOM 634 O O . THR A 1 82 ? 6.295 10.974 4.827 1.00 67.38 82 THR A O 1
ATOM 637 N N . ASN A 1 83 ? 6.397 10.411 7.007 1.00 78.69 83 ASN A N 1
ATOM 638 C CA . ASN A 1 83 ? 5.427 11.380 7.529 1.00 78.69 83 ASN A CA 1
ATOM 639 C C . ASN A 1 83 ? 4.056 11.370 6.818 1.00 78.69 83 ASN A C 1
ATOM 641 O O . ASN A 1 83 ? 3.393 12.407 6.735 1.00 78.69 83 ASN A O 1
ATOM 645 N N . PHE A 1 84 ? 3.584 10.225 6.308 1.00 85.12 84 PHE A N 1
ATOM 646 C CA . PHE A 1 84 ? 2.301 10.156 5.578 1.00 85.12 84 PHE A CA 1
ATOM 647 C C . PHE A 1 84 ? 1.116 10.620 6.424 1.00 85.12 84 PHE A C 1
ATOM 649 O O . PHE A 1 84 ? 0.147 11.177 5.905 1.00 85.12 84 PHE A O 1
ATOM 656 N N . ARG A 1 85 ? 1.207 10.405 7.738 1.00 81.62 85 ARG A N 1
ATOM 657 C CA . ARG A 1 85 ? 0.214 10.869 8.703 1.00 81.62 85 ARG A CA 1
ATOM 658 C C . ARG A 1 85 ? 0.187 12.395 8.789 1.00 81.62 85 ARG A C 1
ATOM 660 O O . ARG A 1 85 ? -0.883 12.987 8.732 1.00 81.62 85 ARG A O 1
ATOM 667 N N . GLU A 1 86 ? 1.352 13.034 8.880 1.00 81.06 86 GLU A N 1
ATOM 668 C CA . GLU A 1 86 ? 1.471 14.500 8.957 1.00 81.06 86 GLU A CA 1
ATOM 669 C C . GLU A 1 86 ? 1.061 15.180 7.646 1.00 81.06 86 GLU A C 1
ATOM 671 O O . GLU A 1 86 ? 0.534 16.289 7.655 1.00 81.06 86 GLU A O 1
ATOM 676 N N . GLN A 1 87 ? 1.245 14.489 6.520 1.00 85.88 87 GLN A N 1
ATOM 677 C CA . GLN A 1 87 ? 0.813 14.937 5.195 1.00 85.88 87 GLN A CA 1
ATOM 678 C C . GLN A 1 87 ? -0.698 14.762 4.954 1.00 85.88 87 GLN A C 1
ATOM 680 O O . GLN A 1 87 ? -1.191 15.155 3.900 1.00 85.88 87 GLN A O 1
ATOM 685 N N . GLY A 1 88 ? -1.439 14.163 5.896 1.00 86.62 88 GLY A N 1
ATOM 686 C CA . GLY A 1 88 ? -2.878 13.924 5.754 1.00 86.62 88 GLY A CA 1
ATOM 687 C C . GLY A 1 88 ? -3.235 12.889 4.683 1.00 86.62 88 GLY A C 1
ATOM 688 O O . GLY A 1 88 ? -4.339 12.927 4.146 1.00 86.62 88 GLY A O 1
ATOM 689 N N . LEU A 1 89 ? -2.309 11.980 4.352 1.00 89.38 89 LEU A N 1
ATOM 690 C CA . LEU A 1 89 ? -2.516 10.944 3.331 1.00 89.38 89 LEU A CA 1
ATOM 691 C C . LEU A 1 89 ? -3.153 9.663 3.892 1.00 89.38 89 LEU A C 1
ATOM 693 O O . LEU A 1 89 ? -3.598 8.811 3.127 1.00 89.38 89 LEU A O 1
ATOM 697 N N . LEU A 1 90 ? -3.182 9.511 5.216 1.00 91.69 90 LEU A N 1
ATOM 698 C CA . LEU A 1 90 ? -3.815 8.391 5.913 1.00 91.69 90 LEU A CA 1
ATOM 699 C C . LEU A 1 90 ? -5.144 8.815 6.536 1.00 91.69 90 LEU A C 1
ATOM 701 O O . LEU A 1 90 ? -5.423 10.005 6.685 1.00 91.69 90 LEU A O 1
ATOM 705 N N . ASP A 1 91 ? -5.952 7.831 6.929 1.00 92.75 91 ASP A N 1
ATOM 706 C CA . ASP A 1 91 ? -7.216 8.092 7.609 1.00 92.75 91 ASP A CA 1
ATOM 707 C C . ASP A 1 91 ? -6.986 8.927 8.891 1.00 92.75 91 ASP A C 1
ATOM 709 O O . ASP A 1 91 ? -6.182 8.527 9.746 1.00 92.75 91 ASP A O 1
ATOM 713 N N . PRO A 1 92 ? -7.686 10.068 9.067 1.00 90.94 92 PRO A N 1
ATOM 714 C CA . PRO A 1 92 ? -7.525 10.932 10.234 1.00 90.94 92 PRO A CA 1
ATOM 715 C C . PRO A 1 92 ? -7.762 10.237 11.580 1.00 90.94 92 PRO A C 1
ATOM 717 O O . PRO A 1 92 ? -7.213 10.674 12.592 1.00 90.94 92 PRO A O 1
ATOM 720 N N . HIS A 1 93 ? -8.534 9.142 11.619 1.00 90.94 93 HIS A N 1
ATOM 721 C CA . HIS A 1 93 ? -8.744 8.341 12.835 1.00 90.94 93 HIS A CA 1
ATOM 722 C C . HIS A 1 93 ? -7.442 7.738 13.381 1.00 90.94 93 HIS A C 1
ATOM 724 O O . HIS A 1 93 ? -7.359 7.378 14.558 1.00 90.94 93 HIS A O 1
ATOM 730 N N . CYS A 1 94 ? -6.411 7.641 12.543 1.00 91.31 94 CYS A N 1
ATOM 731 C CA . CYS A 1 94 ? -5.101 7.111 12.901 1.00 91.31 94 CYS A CA 1
ATOM 732 C C . CYS A 1 94 ? -4.120 8.176 13.411 1.00 91.31 94 CYS A C 1
ATOM 734 O O . CYS A 1 94 ? -3.000 7.849 13.820 1.00 91.31 94 CYS A O 1
ATOM 736 N N . ASN A 1 95 ? -4.531 9.446 13.448 1.00 89.44 95 ASN A N 1
ATOM 737 C CA . ASN A 1 95 ? -3.708 10.536 13.960 1.00 89.44 95 ASN A CA 1
ATOM 738 C C . ASN A 1 95 ? -3.372 10.339 15.443 1.00 89.44 95 ASN A C 1
ATOM 740 O O . ASN A 1 95 ? -4.234 10.028 16.262 1.00 89.44 95 ASN A O 1
ATOM 744 N N . GLY A 1 96 ? -2.089 10.487 15.789 1.00 86.19 96 GLY A N 1
ATOM 745 C CA . GLY A 1 96 ? -1.592 10.295 17.157 1.00 86.19 96 GLY A CA 1
ATOM 746 C C . GLY A 1 96 ? -1.577 8.843 17.654 1.00 86.19 96 GLY A C 1
ATOM 747 O O . GLY A 1 96 ? -1.124 8.596 18.769 1.00 86.19 96 GLY A O 1
ATOM 748 N N . LYS A 1 97 ? -2.020 7.871 16.847 1.00 90.50 97 LYS A N 1
ATOM 749 C CA . LYS A 1 97 ? -2.022 6.450 17.216 1.00 90.50 97 LYS A CA 1
ATOM 750 C C . LYS A 1 97 ? -0.771 5.749 16.702 1.00 90.50 97 LYS A C 1
ATOM 752 O O . LYS A 1 97 ? -0.232 6.094 15.648 1.00 90.50 97 LYS A O 1
ATOM 757 N N . GLN A 1 98 ? -0.316 4.745 17.448 1.00 90.75 98 GLN A N 1
ATOM 758 C CA . GLN A 1 98 ? 0.704 3.824 16.961 1.00 90.75 98 GLN A CA 1
ATOM 759 C C . GLN A 1 98 ? 0.084 2.923 15.893 1.00 90.75 98 GLN A C 1
ATOM 761 O O . GLN A 1 98 ? -1.002 2.380 16.096 1.00 90.75 98 GLN A O 1
ATOM 766 N N . MET A 1 99 ? 0.763 2.780 14.759 1.00 92.19 99 MET A N 1
ATOM 767 C CA . MET A 1 99 ? 0.310 1.945 13.653 1.00 92.19 99 MET A CA 1
ATOM 768 C C . MET A 1 99 ? 1.223 0.738 13.483 1.00 92.19 99 MET A C 1
ATOM 770 O O . MET A 1 99 ? 2.431 0.797 13.726 1.00 92.19 99 MET A O 1
ATOM 774 N N . LEU A 1 100 ? 0.617 -0.352 13.045 1.00 92.50 100 LEU A N 1
ATOM 775 C CA . LEU A 1 100 ? 1.273 -1.553 12.587 1.00 92.50 100 LEU A CA 1
ATOM 776 C C . LEU A 1 100 ? 1.149 -1.633 11.066 1.00 92.50 100 LEU A C 1
ATOM 778 O O . LEU A 1 100 ? 0.123 -1.245 10.504 1.00 92.50 100 LEU A O 1
ATOM 782 N N . GLU A 1 101 ? 2.181 -2.154 10.413 1.00 92.75 101 GLU A N 1
ATOM 783 C CA . GLU A 1 101 ? 2.126 -2.535 9.007 1.00 92.75 101 GLU A CA 1
ATOM 784 C C . GLU A 1 101 ? 2.077 -4.060 8.860 1.00 92.75 101 GLU A C 1
ATOM 786 O O . GLU A 1 101 ? 2.680 -4.800 9.648 1.00 92.75 101 GLU A O 1
ATOM 791 N N . TYR A 1 102 ? 1.346 -4.540 7.853 1.00 91.44 102 TYR A N 1
ATOM 792 C CA . TYR A 1 102 ? 1.231 -5.965 7.544 1.00 91.44 102 TYR A CA 1
ATOM 793 C C . TYR A 1 102 ? 1.165 -6.216 6.027 1.00 91.44 102 TYR A C 1
ATOM 795 O O . TYR A 1 102 ? 0.496 -5.449 5.331 1.00 91.44 102 TYR A O 1
ATOM 803 N N . PRO A 1 103 ? 1.833 -7.255 5.482 1.00 92.31 103 PRO A N 1
ATOM 804 C CA . PRO A 1 103 ? 1.809 -7.563 4.057 1.00 92.31 103 PRO A CA 1
ATOM 805 C C . PRO A 1 103 ? 0.406 -7.928 3.587 1.00 92.31 103 PRO A C 1
ATOM 807 O O . PRO A 1 103 ? -0.275 -8.721 4.229 1.00 92.31 103 PRO A O 1
ATOM 810 N N . VAL A 1 104 ? -0.021 -7.377 2.454 1.00 92.56 104 VAL A N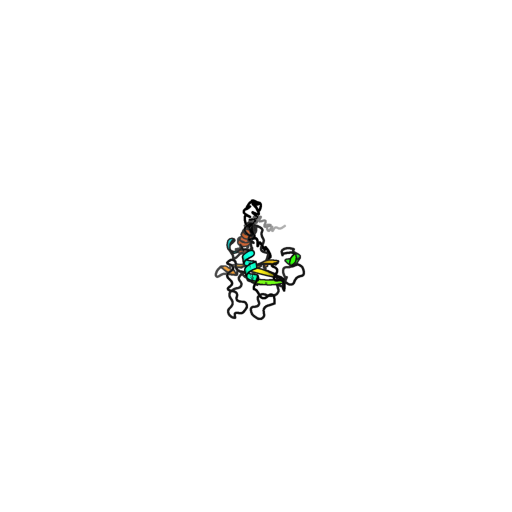 1
ATOM 811 C CA . VAL A 1 104 ? -1.330 -7.698 1.872 1.00 92.56 104 VAL A CA 1
ATOM 812 C C . VAL A 1 104 ? -1.213 -8.067 0.407 1.00 92.56 104 VAL A C 1
ATOM 814 O O . VAL A 1 104 ? -0.369 -7.553 -0.326 1.00 92.56 104 VAL A O 1
ATOM 817 N N . PHE A 1 105 ? -2.090 -8.966 -0.025 1.00 90.19 105 PHE A N 1
ATOM 818 C CA . PHE A 1 105 ? -2.073 -9.533 -1.365 1.00 90.19 105 PHE A CA 1
ATOM 819 C C . PHE A 1 105 ? -3.381 -9.223 -2.087 1.00 90.19 105 PHE A C 1
ATOM 821 O O . PHE A 1 105 ? -4.462 -9.192 -1.494 1.00 90.19 105 PHE A O 1
ATOM 828 N N . LYS A 1 106 ? -3.284 -8.981 -3.397 1.00 88.31 106 LYS A N 1
ATOM 829 C CA . LYS A 1 106 ? -4.420 -8.592 -4.244 1.00 88.31 106 LYS A CA 1
ATOM 830 C C . LYS A 1 106 ? -5.518 -9.656 -4.297 1.00 88.31 106 LYS A C 1
ATOM 832 O O . LYS A 1 106 ? -6.707 -9.338 -4.338 1.00 88.31 106 LYS A O 1
ATOM 837 N N . ASP A 1 107 ? -5.125 -10.921 -4.364 1.00 82.25 107 ASP A N 1
ATOM 838 C CA . ASP A 1 107 ? -6.049 -12.050 -4.419 1.00 82.25 107 ASP A CA 1
ATOM 839 C C . ASP A 1 107 ? -6.667 -12.374 -3.051 1.00 82.25 107 ASP A C 1
ATOM 841 O O . ASP A 1 107 ? -7.615 -13.156 -2.987 1.00 82.25 107 ASP A O 1
ATOM 845 N N . GLY A 1 108 ? -6.186 -11.734 -1.981 1.00 72.31 108 GLY A N 1
ATOM 846 C CA . GLY A 1 108 ? -6.605 -11.994 -0.610 1.00 72.31 108 GLY A CA 1
ATOM 847 C C . GLY A 1 108 ? -6.126 -13.340 -0.074 1.00 72.31 108 GLY A C 1
ATOM 848 O O . GLY A 1 108 ? -6.549 -13.730 1.012 1.00 72.31 108 GLY A O 1
ATOM 849 N N . LYS A 1 109 ? -5.279 -14.070 -0.817 1.00 65.81 109 LYS A N 1
ATOM 850 C CA . LYS A 1 109 ? -4.761 -15.361 -0.371 1.00 65.81 109 LYS A CA 1
ATOM 851 C C . LYS A 1 109 ? -3.501 -15.145 0.448 1.00 65.81 109 LYS A C 1
ATOM 853 O O . LYS A 1 109 ? -2.470 -14.681 -0.026 1.00 65.81 109 LYS A O 1
ATOM 858 N N . TYR A 1 110 ? -3.643 -15.490 1.713 1.00 58.66 110 TYR A N 1
ATOM 859 C CA . TYR A 1 110 ? -2.634 -15.382 2.741 1.00 58.66 110 TYR A CA 1
ATOM 860 C C . TYR A 1 110 ? -1.664 -16.565 2.646 1.00 58.66 110 TYR A C 1
ATOM 862 O O . TYR A 1 110 ? -2.027 -17.679 3.007 1.00 58.66 110 TYR A O 1
ATOM 870 N N . ASP A 1 111 ? -0.442 -16.340 2.164 1.00 54.62 111 ASP A N 1
ATOM 871 C CA . ASP A 1 111 ? 0.664 -17.312 2.300 1.00 54.62 111 ASP A CA 1
ATOM 872 C C . ASP A 1 111 ? 1.829 -16.738 3.133 1.00 54.62 111 ASP A C 1
ATOM 874 O O . ASP A 1 111 ? 2.939 -17.270 3.181 1.00 54.62 111 ASP A O 1
ATOM 878 N N . TYR A 1 112 ? 1.595 -15.611 3.816 1.00 58.97 112 TYR A N 1
ATO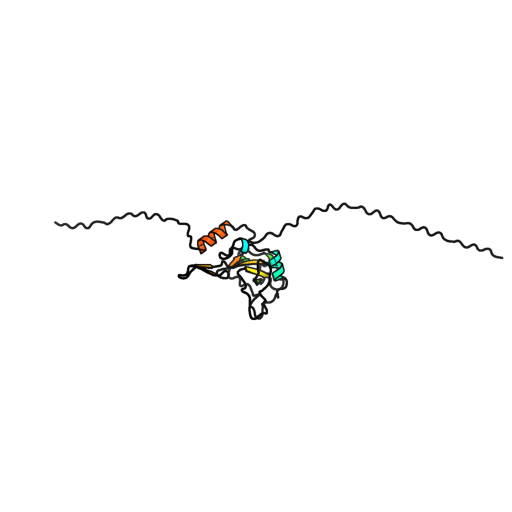M 879 C CA . TYR A 1 112 ? 2.558 -15.046 4.756 1.00 58.97 112 TYR A CA 1
ATOM 880 C C . TYR A 1 112 ? 2.195 -15.442 6.186 1.00 58.97 112 TYR A C 1
ATOM 882 O O . TYR A 1 112 ? 1.672 -14.654 6.968 1.00 58.97 112 TYR A O 1
ATOM 890 N N . GLU A 1 113 ? 2.478 -16.689 6.553 1.00 62.91 113 GLU A N 1
ATOM 891 C CA . GLU A 1 113 ? 2.306 -17.115 7.939 1.00 62.91 113 GLU A CA 1
ATOM 892 C C . GLU A 1 113 ? 3.342 -16.447 8.845 1.00 62.91 113 GLU A C 1
ATOM 894 O O . GLU A 1 113 ? 4.532 -16.782 8.835 1.00 62.91 113 GLU A O 1
ATOM 899 N N . SER A 1 114 ? 2.864 -15.535 9.692 1.00 56.59 114 SER A N 1
ATOM 900 C CA . SER A 1 114 ? 3.684 -14.803 10.660 1.00 56.59 114 SER A CA 1
ATOM 901 C C . SER A 1 114 ? 4.376 -15.708 11.696 1.00 56.59 114 SER A C 1
ATOM 903 O O . SER A 1 114 ? 5.289 -15.273 12.398 1.00 56.59 114 SER A O 1
ATOM 905 N N . ASN A 1 115 ? 4.003 -16.985 11.769 1.00 57.41 115 ASN A N 1
ATOM 906 C CA . ASN A 1 115 ? 4.549 -17.945 12.726 1.00 57.41 115 ASN A CA 1
ATOM 907 C C . ASN A 1 115 ? 5.452 -19.016 12.079 1.00 57.41 115 ASN A C 1
ATOM 909 O O . ASN A 1 115 ? 6.001 -19.856 12.793 1.00 57.41 115 ASN A O 1
ATOM 913 N N . LYS A 1 116 ? 5.660 -18.998 10.750 1.00 57.16 116 LYS A N 1
ATOM 914 C CA . LYS A 1 116 ? 6.508 -19.985 10.051 1.00 57.16 116 LYS A CA 1
ATOM 915 C C . LYS A 1 116 ? 7.953 -19.511 9.830 1.00 57.16 116 LYS A C 1
ATOM 917 O O . LYS A 1 116 ? 8.258 -18.322 9.697 1.00 57.16 116 LYS A O 1
ATOM 922 N N . LYS A 1 117 ? 8.870 -20.492 9.801 1.00 47.44 117 LYS A N 1
ATOM 923 C CA . LYS A 1 117 ? 10.328 -20.317 9.625 1.00 47.44 117 LYS A CA 1
ATOM 924 C C . LYS A 1 117 ? 10.741 -20.152 8.153 1.00 47.44 117 LYS A C 1
ATOM 926 O O . LYS A 1 117 ? 11.678 -19.411 7.877 1.00 47.44 117 LYS A O 1
ATOM 931 N N . GLN A 1 118 ? 10.035 -20.796 7.219 1.00 49.00 118 GLN A N 1
ATOM 932 C CA . GLN A 1 118 ? 10.126 -20.526 5.778 1.00 49.00 118 GLN A CA 1
ATOM 933 C C . GLN A 1 118 ? 8.976 -19.600 5.401 1.00 49.00 118 GLN A C 1
ATOM 935 O O . GLN A 1 118 ? 7.814 -19.964 5.555 1.00 49.00 118 GLN A O 1
ATOM 940 N N . ARG A 1 119 ? 9.317 -18.377 4.999 1.00 63.81 119 ARG A N 1
ATOM 941 C CA . ARG A 1 119 ? 8.364 -17.283 4.815 1.00 63.81 119 ARG A CA 1
ATOM 942 C C . ARG A 1 119 ? 8.191 -17.015 3.329 1.00 63.81 119 ARG A C 1
ATOM 944 O O . ARG A 1 119 ? 9.189 -16.919 2.611 1.00 63.81 119 ARG A O 1
ATOM 951 N N . GLY A 1 120 ? 6.944 -16.877 2.885 1.00 68.44 120 GLY A N 1
ATOM 952 C CA . GLY A 1 120 ? 6.641 -16.319 1.572 1.00 68.44 120 GLY A CA 1
ATOM 953 C C . GLY A 1 120 ? 7.221 -14.907 1.433 1.00 68.44 120 GLY A C 1
ATOM 954 O O . GLY A 1 120 ? 7.528 -14.236 2.421 1.00 68.44 120 GLY A O 1
ATOM 955 N N . ARG A 1 121 ? 7.400 -14.432 0.198 1.00 81.75 121 ARG A N 1
ATOM 956 C CA . ARG A 1 121 ? 7.828 -13.044 -0.035 1.00 81.75 121 ARG A CA 1
ATOM 957 C C . ARG A 1 121 ? 6.658 -12.122 0.350 1.00 81.75 121 ARG A C 1
ATOM 959 O O . ARG A 1 121 ? 5.565 -12.338 -0.164 1.00 81.75 121 ARG A O 1
ATOM 966 N N . PRO A 1 122 ? 6.854 -11.085 1.187 1.00 84.88 122 PRO A N 1
ATOM 967 C CA . PRO A 1 122 ? 5.764 -10.213 1.646 1.00 84.88 122 PRO A CA 1
ATOM 968 C C . PRO A 1 122 ? 5.193 -9.315 0.531 1.00 84.88 122 PRO A C 1
ATOM 970 O O . PRO A 1 122 ? 4.292 -8.519 0.768 1.00 84.88 122 PRO A O 1
ATOM 973 N N . GLY A 1 123 ? 5.738 -9.384 -0.687 1.00 90.56 123 GLY A N 1
ATOM 974 C CA . GLY A 1 123 ? 5.324 -8.531 -1.794 1.00 90.56 123 GLY A CA 1
ATOM 975 C C . GLY A 1 123 ? 5.550 -7.038 -1.514 1.00 90.56 123 GLY A C 1
ATOM 976 O O . GLY A 1 123 ? 6.252 -6.668 -0.559 1.00 90.56 123 GLY A O 1
ATOM 977 N N . PRO A 1 124 ? 4.985 -6.156 -2.352 1.00 94.75 124 PRO A N 1
ATOM 978 C CA . PRO A 1 124 ? 5.218 -4.717 -2.263 1.00 94.75 124 PRO A CA 1
ATOM 979 C C . PRO A 1 124 ? 4.224 -3.967 -1.367 1.00 94.75 124 PRO A C 1
ATOM 981 O O . PRO A 1 124 ? 4.538 -2.867 -0.924 1.00 94.75 124 PRO A O 1
ATOM 984 N N . PHE A 1 125 ? 3.041 -4.532 -1.112 1.00 95.44 125 PHE A N 1
ATOM 985 C CA . PHE A 1 125 ? 1.927 -3.823 -0.478 1.00 95.44 125 PHE A CA 1
ATOM 986 C C . PHE A 1 125 ? 1.875 -4.072 1.029 1.00 95.44 125 PHE A C 1
ATOM 988 O O . PHE A 1 125 ? 2.089 -5.199 1.490 1.00 95.44 125 PHE A O 1
ATOM 995 N N . ARG A 1 126 ? 1.554 -3.035 1.805 1.00 94.81 126 ARG A N 1
ATOM 996 C CA . ARG A 1 126 ? 1.326 -3.123 3.250 1.00 94.81 126 ARG A CA 1
ATOM 997 C C . ARG A 1 126 ? 0.025 -2.427 3.620 1.00 94.81 126 ARG A C 1
ATOM 999 O O . ARG A 1 126 ? -0.202 -1.290 3.215 1.00 94.81 126 ARG A O 1
ATOM 1006 N N . ALA A 1 127 ? -0.802 -3.081 4.425 1.00 95.06 127 ALA A N 1
ATOM 1007 C CA . ALA A 1 127 ? -1.894 -2.415 5.118 1.00 95.06 127 ALA A CA 1
ATOM 1008 C C . ALA A 1 127 ? -1.365 -1.762 6.393 1.00 95.06 127 ALA A C 1
ATOM 1010 O O . ALA A 1 127 ? -0.601 -2.385 7.130 1.00 95.06 127 ALA A O 1
ATOM 1011 N N . LEU A 1 128 ? -1.802 -0.533 6.652 1.00 95.62 128 LEU A N 1
ATOM 1012 C CA . LEU A 1 128 ? -1.564 0.176 7.900 1.00 95.62 128 LEU A CA 1
ATOM 1013 C C . LEU A 1 128 ? -2.812 0.094 8.768 1.00 95.62 128 LEU A C 1
ATOM 1015 O O . LEU A 1 128 ? -3.920 0.351 8.292 1.00 95.62 128 LEU A O 1
ATOM 1019 N N . PHE A 1 129 ? -2.639 -0.240 10.040 1.00 94.62 129 PHE A N 1
ATOM 1020 C CA . PHE A 1 129 ? -3.737 -0.270 10.997 1.00 94.62 129 PHE A CA 1
ATOM 1021 C C . PHE A 1 129 ? -3.292 0.114 12.401 1.00 94.62 129 PHE A C 1
ATOM 1023 O O . PHE A 1 129 ? -2.131 -0.047 12.766 1.00 94.62 129 PHE A O 1
ATOM 1030 N N . THR A 1 130 ? -4.210 0.636 13.208 1.00 93.44 130 THR A N 1
ATOM 1031 C CA . THR A 1 130 ? -3.897 1.056 14.575 1.00 93.44 130 THR A CA 1
ATOM 1032 C C . THR A 1 130 ? -3.568 -0.145 15.456 1.00 93.44 130 THR A C 1
ATOM 1034 O O . THR A 1 130 ? -4.258 -1.171 15.448 1.00 93.44 130 THR A O 1
ATOM 1037 N N . GLN A 1 131 ? -2.522 -0.002 16.265 1.00 90.12 131 GLN A N 1
ATOM 1038 C CA . GLN A 1 131 ? -2.228 -0.939 17.338 1.00 90.12 131 GLN A CA 1
ATOM 1039 C C . GLN A 1 131 ? -3.394 -0.930 18.345 1.00 90.12 131 GLN A C 1
ATOM 1041 O O . GLN A 1 131 ? -3.992 0.116 18.602 1.00 90.12 131 GLN A O 1
ATOM 1046 N N . ASN A 1 132 ? -3.732 -2.093 18.907 1.00 87.94 132 ASN A N 1
ATOM 1047 C CA . ASN A 1 132 ? -4.867 -2.343 19.816 1.00 87.94 132 ASN A CA 1
ATOM 1048 C C . ASN A 1 132 ? -6.262 -2.371 19.163 1.00 87.94 132 ASN A C 1
ATOM 1050 O O . ASN A 1 132 ? -7.005 -3.330 19.379 1.00 87.94 132 ASN A O 1
ATOM 1054 N N . GLU A 1 133 ? -6.647 -1.374 18.358 1.00 90.69 133 GLU A N 1
ATOM 1055 C CA . GLU A 1 133 ? -7.999 -1.360 17.763 1.00 90.69 133 GLU A CA 1
ATOM 1056 C C . GLU A 1 133 ? -8.062 -2.245 16.509 1.00 90.69 133 GLU A C 1
ATOM 1058 O O . GLU A 1 133 ? -9.059 -2.935 16.283 1.00 90.69 133 GLU A O 1
ATOM 1063 N N . GLY A 1 134 ? -6.979 -2.305 15.726 1.00 91.62 134 GLY A N 1
ATOM 1064 C CA . GLY A 1 134 ? -6.988 -2.947 14.410 1.00 91.62 134 GLY A CA 1
ATOM 1065 C C . GLY A 1 134 ? -7.729 -2.116 13.360 1.00 91.62 134 GLY A C 1
ATOM 1066 O O . GLY A 1 134 ? -8.242 -2.666 12.390 1.00 91.62 134 GLY A O 1
ATOM 1067 N N . TYR A 1 135 ? -7.841 -0.800 13.569 1.00 94.62 135 TYR A N 1
ATOM 1068 C CA . TYR A 1 135 ? -8.537 0.087 12.642 1.00 94.62 135 TYR A CA 1
ATOM 1069 C C . TYR A 1 135 ? -7.682 0.317 11.397 1.00 94.62 135 TYR A C 1
ATOM 1071 O O . TYR A 1 135 ? -6.540 0.744 11.520 1.00 94.62 135 TYR A O 1
ATOM 1079 N N . TYR A 1 136 ? -8.234 0.073 10.209 1.00 95.38 136 TYR A N 1
ATOM 1080 C CA . TYR A 1 136 ? -7.551 0.286 8.932 1.00 95.38 136 TYR A CA 1
ATOM 1081 C C . TYR A 1 136 ? -7.299 1.776 8.651 1.00 95.38 136 TYR A C 1
ATOM 1083 O O . TYR A 1 136 ? -8.245 2.539 8.492 1.00 95.38 136 TYR A O 1
ATOM 1091 N N . CYS A 1 137 ? -6.031 2.161 8.519 1.00 95.00 137 CYS A N 1
ATOM 1092 C CA . CYS A 1 137 ? -5.582 3.540 8.300 1.00 95.00 137 CYS A CA 1
ATOM 1093 C C . CYS A 1 137 ? -5.309 3.878 6.834 1.00 95.00 137 CYS A C 1
ATOM 1095 O O . CYS A 1 137 ? -5.296 5.045 6.452 1.00 95.00 137 CYS A O 1
ATOM 1097 N N . GLY A 1 138 ? -5.026 2.867 6.017 1.00 95.62 138 GLY A N 1
ATOM 1098 C CA . GLY A 1 138 ? -4.597 3.055 4.640 1.00 95.62 138 GLY A CA 1
ATOM 1099 C C . GLY A 1 138 ? -3.758 1.887 4.146 1.00 95.62 138 GLY A C 1
ATOM 1100 O O . GLY A 1 138 ? -3.479 0.938 4.879 1.00 95.62 138 GLY A O 1
ATOM 1101 N N . THR A 1 139 ? -3.351 1.965 2.885 1.00 96.56 139 THR A N 1
ATOM 1102 C CA . THR A 1 139 ? -2.439 0.999 2.270 1.00 96.56 139 THR A CA 1
ATOM 1103 C C . THR A 1 139 ? -1.281 1.758 1.655 1.00 96.56 139 THR A C 1
ATOM 1105 O O . THR A 1 139 ? -1.486 2.776 0.995 1.00 96.56 139 THR A O 1
ATOM 1108 N N . ILE A 1 140 ? -0.077 1.247 1.867 1.00 96.00 140 ILE A N 1
ATOM 1109 C CA . ILE A 1 140 ? 1.148 1.754 1.262 1.00 96.00 140 ILE A CA 1
ATOM 1110 C C . ILE A 1 140 ? 1.757 0.688 0.357 1.00 96.00 140 ILE A C 1
ATOM 1112 O O . ILE A 1 140 ? 1.501 -0.510 0.507 1.00 96.00 140 ILE A O 1
ATOM 1116 N N . SER A 1 141 ? 2.579 1.124 -0.585 1.00 95.88 141 SER A N 1
ATOM 1117 C CA . SER A 1 141 ? 3.321 0.242 -1.476 1.00 95.88 141 SER A CA 1
ATOM 1118 C C . SER A 1 141 ? 4.748 0.726 -1.620 1.00 95.88 141 SER A C 1
ATOM 1120 O O . SER A 1 141 ? 4.984 1.929 -1.686 1.00 95.88 141 SER A O 1
ATOM 1122 N N . HIS A 1 142 ? 5.683 -0.211 -1.742 1.00 94.81 142 HIS A N 1
ATOM 1123 C CA . HIS A 1 142 ? 6.989 0.106 -2.306 1.00 94.81 142 HIS A CA 1
ATOM 1124 C C . HIS A 1 142 ? 6.842 0.655 -3.734 1.00 94.81 142 HIS A C 1
ATOM 1126 O O . HIS A 1 142 ? 5.958 0.210 -4.479 1.00 94.81 142 HIS A O 1
ATOM 1132 N N . ASP A 1 143 ? 7.723 1.576 -4.127 1.00 93.25 143 ASP A N 1
ATOM 1133 C CA . ASP A 1 143 ? 7.810 2.094 -5.499 1.00 93.25 143 ASP A CA 1
ATOM 1134 C C . ASP A 1 143 ? 8.194 1.001 -6.506 1.00 93.25 143 ASP A C 1
ATOM 1136 O O . ASP A 1 143 ? 7.717 1.001 -7.638 1.00 93.25 143 ASP A O 1
ATOM 1140 N N . GLY A 1 144 ? 9.019 0.036 -6.094 1.00 93.38 144 GLY A N 1
ATOM 1141 C CA . GLY A 1 144 ? 9.636 -0.941 -6.983 1.00 93.38 144 GLY A CA 1
ATOM 1142 C C . GLY A 1 144 ? 10.784 -0.331 -7.793 1.00 93.38 144 GLY A C 1
ATOM 1143 O O . GLY A 1 144 ? 10.837 0.872 -8.039 1.00 93.38 144 GLY A O 1
ATOM 1144 N N . THR A 1 145 ? 11.731 -1.163 -8.222 1.00 89.31 145 THR A N 1
ATOM 1145 C CA . THR A 1 145 ? 12.851 -0.716 -9.061 1.00 89.31 145 THR A CA 1
ATOM 1146 C C . THR A 1 145 ? 13.060 -1.615 -10.274 1.00 89.31 145 THR A C 1
ATOM 1148 O O . THR A 1 145 ? 12.948 -2.845 -10.205 1.00 89.31 145 THR A O 1
ATOM 1151 N N . LEU A 1 146 ? 13.377 -0.962 -11.395 1.00 84.50 146 LEU A N 1
ATOM 1152 C CA . LEU A 1 146 ? 13.832 -1.561 -12.644 1.00 84.50 146 LEU A CA 1
ATOM 1153 C C . LEU A 1 146 ? 15.271 -1.085 -12.870 1.00 84.50 146 LEU A C 1
ATOM 1155 O O . LEU A 1 146 ? 15.499 0.046 -13.284 1.00 84.50 146 LEU A O 1
ATOM 1159 N N . GLU A 1 147 ? 16.261 -1.912 -12.544 1.00 78.31 147 GLU A N 1
ATOM 1160 C CA . GLU A 1 147 ? 17.670 -1.546 -12.724 1.00 78.31 147 GLU A CA 1
ATOM 1161 C C . GLU A 1 147 ? 18.223 -2.176 -14.002 1.00 78.31 147 GLU A C 1
ATOM 1163 O O . GLU A 1 147 ? 18.355 -3.398 -14.096 1.00 78.31 147 GLU A O 1
ATOM 1168 N N . ASN A 1 148 ? 18.615 -1.343 -14.970 1.00 69.94 148 ASN A N 1
ATOM 1169 C CA . ASN A 1 148 ? 19.388 -1.789 -16.127 1.00 69.94 148 ASN A CA 1
ATOM 1170 C C . ASN A 1 148 ? 20.807 -2.159 -15.676 1.00 69.94 148 ASN A C 1
ATOM 1172 O O . ASN A 1 148 ? 21.628 -1.286 -15.394 1.00 69.94 148 ASN A O 1
ATOM 1176 N N . LYS A 1 149 ? 21.115 -3.457 -15.619 1.00 70.50 149 LYS A N 1
ATOM 1177 C CA . LYS A 1 149 ? 22.482 -3.950 -15.410 1.00 70.50 149 LYS A CA 1
ATOM 1178 C C . LYS A 1 149 ? 23.049 -4.461 -16.724 1.00 70.50 149 LYS A C 1
ATOM 1180 O O . LYS A 1 149 ? 22.315 -4.853 -17.627 1.00 70.50 149 LYS A O 1
ATOM 1185 N N . SER A 1 150 ? 24.374 -4.537 -16.814 1.00 66.56 150 SER A N 1
ATOM 1186 C CA . SER A 1 150 ? 25.098 -5.057 -17.987 1.00 66.56 150 SER A CA 1
ATOM 1187 C C . SER A 1 150 ? 24.698 -6.485 -18.406 1.00 66.56 150 SER A C 1
ATOM 1189 O O . SER A 1 150 ? 25.064 -6.917 -19.492 1.00 66.56 150 SER A O 1
ATOM 1191 N N . LYS A 1 151 ? 23.933 -7.209 -17.573 1.00 62.41 151 LYS A N 1
ATOM 1192 C CA . LYS A 1 151 ? 23.408 -8.563 -17.819 1.00 62.41 151 LYS A CA 1
ATOM 1193 C C . LYS A 1 151 ? 21.875 -8.638 -17.975 1.00 62.41 151 LYS A C 1
ATOM 1195 O O . LYS A 1 151 ? 21.338 -9.740 -17.981 1.00 62.41 151 LYS A O 1
ATOM 1200 N N . GLY A 1 152 ? 21.172 -7.506 -18.073 1.00 72.75 152 GLY A N 1
ATOM 1201 C CA . GLY A 1 152 ? 19.709 -7.441 -18.205 1.00 72.75 152 GLY A CA 1
ATOM 1202 C C . GLY A 1 152 ? 19.030 -6.547 -17.161 1.00 72.75 152 GLY A C 1
ATOM 1203 O O . GLY A 1 152 ? 19.690 -5.928 -16.325 1.00 72.75 152 GLY A O 1
ATOM 1204 N N . ILE A 1 153 ? 17.697 -6.482 -17.218 1.00 77.94 153 ILE A N 1
ATOM 1205 C CA . ILE A 1 153 ? 16.871 -5.708 -16.280 1.00 77.94 153 ILE A CA 1
ATOM 1206 C C . ILE A 1 153 ? 16.715 -6.510 -14.984 1.00 77.94 153 ILE A C 1
ATOM 1208 O O . ILE A 1 153 ? 16.135 -7.597 -14.996 1.00 77.94 153 ILE A O 1
ATOM 1212 N N . MET A 1 154 ? 17.205 -5.983 -13.860 1.00 78.12 154 MET A N 1
ATOM 1213 C CA . MET A 1 154 ? 16.841 -6.507 -12.544 1.00 78.12 154 MET A CA 1
ATOM 1214 C C . MET A 1 154 ? 15.530 -5.890 -12.080 1.00 78.12 154 MET A C 1
ATOM 1216 O O . MET A 1 154 ? 15.357 -4.674 -12.110 1.00 78.12 154 MET A O 1
ATOM 1220 N N . ILE A 1 155 ? 14.633 -6.752 -11.616 1.00 86.50 155 ILE A N 1
ATOM 1221 C CA . ILE A 1 155 ? 13.296 -6.390 -11.169 1.00 86.50 155 ILE A CA 1
ATOM 1222 C C . ILE A 1 155 ? 13.203 -6.652 -9.665 1.00 86.50 155 ILE A C 1
ATOM 1224 O O . ILE A 1 155 ? 13.405 -7.786 -9.222 1.00 86.50 155 ILE A O 1
ATOM 1228 N N . ASN A 1 156 ? 12.877 -5.624 -8.880 1.00 89.31 156 ASN A N 1
ATOM 1229 C CA . ASN A 1 156 ? 12.579 -5.778 -7.458 1.00 89.31 156 ASN A CA 1
ATOM 1230 C C . ASN A 1 156 ? 11.324 -4.987 -7.077 1.00 89.31 156 ASN A C 1
ATOM 1232 O O . ASN A 1 156 ? 11.357 -3.768 -6.947 1.00 89.31 156 ASN A O 1
ATOM 1236 N N . GLU A 1 157 ? 10.210 -5.691 -6.884 1.00 91.75 157 GLU A N 1
ATOM 1237 C CA . GLU A 1 157 ? 8.932 -5.077 -6.509 1.00 91.75 157 GLU A CA 1
ATOM 1238 C C . GLU A 1 157 ? 8.928 -4.512 -5.082 1.00 91.75 157 GLU A C 1
ATOM 1240 O O . GLU A 1 157 ? 8.206 -3.559 -4.820 1.00 91.75 157 GLU A O 1
ATOM 1245 N N . SER A 1 158 ? 9.744 -5.052 -4.173 1.00 90.31 158 SER A N 1
ATOM 1246 C CA . SER A 1 158 ? 9.800 -4.646 -2.759 1.00 90.31 158 SER A CA 1
ATOM 1247 C C . SER A 1 158 ? 10.939 -3.659 -2.466 1.00 90.31 158 SER A C 1
ATOM 1249 O O . SER A 1 158 ? 11.368 -3.540 -1.321 1.00 90.31 158 SER A O 1
ATOM 1251 N N . ALA A 1 159 ? 11.486 -3.003 -3.493 1.00 88.44 159 ALA A N 1
ATOM 1252 C CA . ALA A 1 159 ? 12.532 -1.992 -3.354 1.00 88.44 159 ALA A CA 1
ATOM 1253 C C . ALA A 1 159 ? 11.977 -0.566 -3.449 1.00 88.44 159 ALA A C 1
ATOM 1255 O O . ALA A 1 159 ? 10.885 -0.341 -3.964 1.00 88.44 159 ALA A O 1
ATOM 1256 N N . GLY A 1 160 ? 12.780 0.402 -3.008 1.00 87.50 160 GLY A N 1
ATOM 1257 C CA . GLY A 1 160 ? 12.441 1.822 -3.066 1.00 87.50 160 GLY A CA 1
ATOM 1258 C C . GLY A 1 160 ? 11.674 2.315 -1.842 1.00 87.50 160 GLY A C 1
ATOM 1259 O O . GLY A 1 160 ? 11.474 1.579 -0.869 1.00 87.50 160 GLY A O 1
ATOM 1260 N N . GLY A 1 161 ? 11.284 3.588 -1.900 1.00 90.88 161 GLY A N 1
ATOM 1261 C CA . GLY A 1 161 ? 10.479 4.226 -0.870 1.00 90.88 161 GLY A CA 1
ATOM 1262 C C . GLY A 1 161 ? 9.064 3.663 -0.841 1.00 90.88 161 GLY A C 1
ATOM 1263 O O . GLY A 1 161 ? 8.666 2.872 -1.699 1.00 90.88 161 GLY A O 1
ATOM 1264 N N . PHE A 1 162 ? 8.313 4.068 0.177 1.00 93.06 162 PHE A N 1
ATOM 1265 C CA . PHE A 1 162 ? 6.879 3.836 0.210 1.00 93.06 162 PHE A CA 1
ATOM 1266 C C . PHE A 1 162 ? 6.138 5.024 -0.401 1.00 93.06 162 PHE A C 1
ATOM 1268 O O . PHE A 1 162 ? 6.602 6.162 -0.342 1.00 93.06 162 PHE A O 1
ATOM 1275 N N . HIS A 1 163 ? 4.943 4.758 -0.911 1.00 93.31 163 HIS A N 1
ATOM 1276 C CA . HIS A 1 163 ? 3.921 5.757 -1.198 1.00 93.31 163 HIS A CA 1
ATOM 1277 C C . HIS A 1 163 ? 2.559 5.243 -0.726 1.00 93.31 163 HIS A C 1
ATOM 1279 O O . HIS A 1 163 ? 2.340 4.033 -0.626 1.00 93.31 163 HIS A O 1
ATOM 1285 N N . VAL A 1 164 ? 1.631 6.161 -0.462 1.00 94.44 164 VAL A N 1
ATOM 1286 C CA . VAL A 1 164 ? 0.244 5.816 -0.134 1.00 94.44 164 VAL A CA 1
ATOM 1287 C C . VAL A 1 164 ? -0.519 5.474 -1.411 1.00 94.44 164 VAL A C 1
ATOM 1289 O O . VAL A 1 164 ? -0.427 6.183 -2.413 1.00 94.44 164 VAL A O 1
ATOM 1292 N N . CYS A 1 165 ? -1.273 4.379 -1.386 1.00 95.44 165 CYS A N 1
ATOM 1293 C CA . CYS A 1 165 ? -2.168 4.014 -2.477 1.00 95.44 165 CYS A CA 1
ATOM 1294 C C . CYS A 1 165 ? -3.438 4.876 -2.422 1.00 95.44 165 CYS A C 1
ATOM 1296 O O . CYS A 1 165 ? -4.022 5.060 -1.354 1.00 95.44 165 CYS A O 1
ATOM 1298 N N . SER A 1 166 ? -3.885 5.386 -3.570 1.00 92.69 166 SER A N 1
ATOM 1299 C CA . SER A 1 166 ? -4.962 6.381 -3.655 1.00 92.69 166 SER A CA 1
ATOM 1300 C C . SER A 1 166 ? -6.242 5.811 -4.268 1.00 92.69 166 SER A C 1
ATOM 1302 O O . SER A 1 166 ? -6.212 4.875 -5.063 1.00 92.69 166 SER A O 1
ATOM 1304 N N . TYR A 1 167 ? -7.388 6.404 -3.932 1.00 87.19 167 TYR A N 1
ATOM 1305 C CA . TYR A 1 167 ? -8.651 6.167 -4.639 1.00 87.19 167 TYR A CA 1
ATOM 1306 C C . TYR A 1 167 ? -8.726 6.901 -5.985 1.00 87.19 167 TYR A C 1
ATOM 1308 O O . TYR A 1 167 ? -9.678 6.699 -6.748 1.00 87.19 167 TYR A O 1
ATOM 1316 N N . ASP A 1 168 ? -7.779 7.787 -6.271 1.00 86.88 168 ASP A N 1
ATOM 1317 C CA . ASP A 1 168 ? -7.752 8.550 -7.508 1.00 86.88 168 ASP A CA 1
ATOM 1318 C C . ASP A 1 168 ? -7.219 7.711 -8.665 1.00 86.88 168 ASP A C 1
ATOM 1320 O O . ASP A 1 168 ? -6.418 6.787 -8.508 1.00 86.88 168 ASP A O 1
ATOM 1324 N N . ASN A 1 169 ? -7.688 8.028 -9.869 1.00 74.38 169 ASN A N 1
ATOM 1325 C CA . ASN A 1 169 ? -7.201 7.371 -11.070 1.00 74.38 169 ASN A CA 1
ATOM 1326 C C . ASN A 1 169 ? -5.829 7.939 -11.452 1.00 74.38 169 ASN A C 1
ATOM 1328 O O . ASN A 1 169 ? -5.721 8.850 -12.266 1.00 74.38 169 ASN A O 1
ATOM 1332 N N . VAL A 1 170 ? -4.777 7.352 -10.897 1.00 85.19 170 VAL A N 1
ATOM 1333 C CA . VAL A 1 170 ? -3.377 7.767 -11.079 1.00 85.19 170 VAL A CA 1
ATOM 1334 C C . VAL A 1 170 ? -2.736 7.224 -12.369 1.00 85.19 170 VAL A C 1
ATOM 1336 O O . VAL A 1 170 ? -1.543 6.933 -12.409 1.00 85.19 170 VAL A O 1
ATOM 1339 N N . LYS A 1 171 ? -3.518 7.040 -13.447 1.00 85.44 171 LYS A N 1
ATOM 1340 C CA . LYS A 1 171 ? -3.036 6.416 -14.698 1.00 85.44 171 LYS A CA 1
ATOM 1341 C C . LYS A 1 171 ? -1.846 7.168 -15.304 1.00 85.44 171 LYS A C 1
ATOM 1343 O O . LYS A 1 171 ? -0.840 6.542 -15.617 1.00 85.44 171 LYS A O 1
ATOM 1348 N N . GLU A 1 172 ? -1.970 8.481 -15.473 1.00 86.94 172 GLU A N 1
ATOM 1349 C CA . GLU A 1 172 ? -0.925 9.301 -16.102 1.00 86.94 172 GLU A CA 1
ATOM 1350 C C . GLU A 1 172 ? 0.354 9.329 -15.258 1.00 86.94 172 GLU A C 1
ATOM 1352 O O . GLU A 1 172 ? 1.457 9.200 -15.788 1.00 86.94 172 GLU A O 1
ATOM 1357 N N . GLU A 1 173 ? 0.210 9.422 -13.933 1.00 88.81 173 GLU A N 1
ATOM 1358 C CA . GLU A 1 173 ? 1.339 9.368 -13.005 1.00 88.81 173 GLU A CA 1
ATOM 1359 C C . GLU A 1 173 ? 2.045 8.007 -13.054 1.00 88.81 173 GLU A C 1
ATOM 1361 O O . GLU A 1 173 ? 3.272 7.951 -13.131 1.00 88.81 173 GLU A O 1
ATOM 1366 N N . TYR A 1 174 ? 1.285 6.910 -13.078 1.00 88.25 174 TYR A N 1
ATOM 1367 C CA . TYR A 1 174 ? 1.829 5.564 -13.231 1.00 88.25 174 TYR A CA 1
ATOM 1368 C C . TYR A 1 174 ? 2.627 5.418 -14.533 1.00 88.25 174 TYR A C 1
ATOM 1370 O O . TYR A 1 174 ? 3.781 4.989 -14.511 1.00 88.25 174 TYR A O 1
ATOM 1378 N N . GLU A 1 175 ? 2.047 5.815 -15.669 1.00 88.50 175 GLU A N 1
ATOM 1379 C CA . GLU A 1 175 ? 2.710 5.728 -16.977 1.00 88.50 175 GLU A CA 1
ATOM 1380 C C . GLU A 1 175 ? 3.977 6.590 -17.040 1.00 88.50 175 GLU A C 1
ATOM 1382 O O . GLU A 1 175 ? 4.974 6.188 -17.644 1.00 88.50 175 GLU A O 1
ATOM 1387 N N . LYS A 1 176 ? 3.971 7.756 -16.385 1.00 89.81 176 LYS A N 1
ATOM 1388 C CA . LYS A 1 176 ? 5.159 8.599 -16.229 1.00 89.81 176 LYS A CA 1
ATOM 1389 C C . LYS A 1 176 ? 6.253 7.893 -15.417 1.00 89.81 176 LYS A C 1
ATOM 1391 O O . LYS A 1 176 ? 7.367 7.763 -15.918 1.00 89.81 176 LYS A O 1
ATOM 1396 N N . ARG A 1 177 ? 5.939 7.379 -14.221 1.00 87.44 177 ARG A N 1
ATOM 1397 C CA . ARG A 1 177 ? 6.914 6.693 -13.347 1.00 87.44 177 ARG A CA 1
ATOM 1398 C C . ARG A 1 177 ? 7.531 5.462 -14.014 1.00 87.44 177 ARG A C 1
ATOM 1400 O O . ARG A 1 177 ? 8.723 5.215 -13.868 1.00 87.44 177 ARG A O 1
ATOM 1407 N N . VAL A 1 178 ? 6.742 4.701 -14.775 1.00 86.25 178 VAL A N 1
ATOM 1408 C CA . VAL A 1 178 ? 7.242 3.528 -15.513 1.00 86.25 178 VAL A CA 1
ATOM 1409 C C . VAL A 1 178 ? 8.237 3.931 -16.606 1.00 86.25 178 VAL A C 1
ATOM 1411 O O . VAL A 1 178 ? 9.265 3.269 -16.749 1.00 86.25 178 VAL A O 1
ATOM 1414 N N . ARG A 1 179 ? 7.970 5.003 -17.365 1.00 87.31 179 ARG A N 1
ATOM 1415 C CA . ARG A 1 179 ? 8.915 5.515 -18.378 1.00 87.31 179 ARG A CA 1
ATOM 1416 C C . ARG A 1 179 ? 10.219 5.990 -17.740 1.00 87.31 179 ARG A C 1
ATOM 1418 O O . ARG A 1 179 ? 11.297 5.576 -18.167 1.00 87.31 179 ARG A O 1
ATOM 1425 N N . GLU A 1 180 ? 10.117 6.775 -16.668 1.00 87.06 180 GLU A N 1
ATOM 1426 C CA . GLU A 1 180 ? 11.274 7.257 -15.904 1.00 87.06 180 GLU A CA 1
ATOM 1427 C C . GLU A 1 180 ? 12.113 6.089 -15.358 1.00 87.06 180 GLU A C 1
ATOM 1429 O O . GLU A 1 180 ? 13.329 6.063 -15.546 1.00 87.06 180 GLU A O 1
ATOM 1434 N N . ALA A 1 181 ? 11.471 5.069 -14.776 1.00 84.50 181 ALA A N 1
ATOM 1435 C CA . ALA A 1 181 ? 12.148 3.880 -14.253 1.00 84.50 181 ALA A CA 1
ATOM 1436 C C . ALA A 1 181 ? 12.865 3.056 -15.337 1.00 84.50 181 ALA A C 1
ATOM 1438 O O . ALA A 1 181 ? 13.875 2.415 -15.058 1.00 84.50 181 ALA A O 1
ATOM 1439 N N . LYS A 1 182 ? 12.383 3.080 -16.585 1.00 83.75 182 LYS A N 1
ATOM 1440 C CA . LYS A 1 182 ? 13.046 2.422 -17.723 1.00 83.75 182 LYS A CA 1
ATOM 1441 C C . LYS A 1 182 ? 14.222 3.220 -18.292 1.00 83.75 182 LYS A C 1
ATOM 1443 O O . LYS A 1 182 ? 14.950 2.703 -19.139 1.00 83.75 182 LYS A O 1
ATOM 1448 N N . GLY A 1 183 ? 14.425 4.459 -17.842 1.00 78.88 183 GLY A N 1
ATOM 1449 C CA . GLY A 1 183 ? 15.392 5.381 -18.438 1.00 78.88 183 GLY A CA 1
ATOM 1450 C C . GLY A 1 183 ? 14.934 5.946 -19.786 1.00 78.88 183 GLY A C 1
ATOM 1451 O O . GLY A 1 183 ? 15.748 6.496 -20.530 1.00 78.88 183 GLY A O 1
ATOM 1452 N N . GLU A 1 184 ? 13.642 5.834 -20.106 1.00 76.19 184 GLU A N 1
ATOM 1453 C CA . GLU A 1 184 ? 13.020 6.476 -21.263 1.00 76.19 184 GLU A CA 1
ATOM 1454 C C . GLU A 1 184 ? 12.785 7.953 -20.916 1.00 76.19 184 GLU A C 1
ATOM 1456 O O . GLU A 1 184 ? 11.680 8.377 -20.589 1.00 76.19 184 GLU A O 1
ATOM 1461 N N . ASN A 1 185 ? 13.856 8.750 -20.912 1.00 62.56 185 ASN A N 1
ATOM 1462 C CA . ASN A 1 185 ? 13.718 10.193 -20.754 1.00 62.56 185 ASN A CA 1
ATOM 1463 C C . ASN A 1 185 ? 13.001 10.763 -21.980 1.00 62.56 185 ASN A C 1
ATOM 1465 O O . ASN A 1 185 ? 13.462 10.570 -23.109 1.00 62.56 185 ASN A O 1
ATOM 1469 N N . ASP A 1 186 ? 11.922 11.517 -21.750 1.00 56.00 186 ASP A N 1
ATOM 1470 C CA . ASP A 1 186 ? 11.297 12.358 -22.768 1.00 56.00 186 ASP A CA 1
ATOM 1471 C C . ASP A 1 186 ? 12.383 13.264 -23.339 1.00 56.00 186 ASP A C 1
ATOM 1473 O O . ASP A 1 186 ? 12.898 14.159 -22.665 1.00 56.00 186 ASP A O 1
ATOM 1477 N N . GLY A 1 187 ? 12.808 12.954 -24.563 1.00 51.00 187 GLY A N 1
ATOM 1478 C CA . GLY A 1 187 ? 13.923 13.593 -25.230 1.00 51.00 187 GLY A CA 1
ATOM 1479 C C . GLY A 1 187 ? 13.675 15.083 -25.407 1.00 51.00 187 GLY A C 1
ATOM 1480 O O . GLY A 1 187 ? 13.297 15.535 -26.485 1.00 51.00 187 GLY A O 1
ATOM 1481 N N . LYS A 1 188 ? 13.993 15.883 -24.388 1.00 46.53 188 LYS A N 1
ATOM 1482 C CA . LYS A 1 188 ? 14.320 17.287 -24.574 1.00 46.53 188 LYS A CA 1
ATOM 1483 C C . LYS A 1 188 ? 15.675 17.289 -25.272 1.00 46.53 188 LYS A C 1
ATOM 1485 O O . LYS A 1 188 ? 16.723 17.358 -24.632 1.00 46.53 188 LYS A O 1
ATOM 1490 N N . LYS A 1 189 ? 15.648 17.152 -26.605 1.00 47.44 189 LYS A N 1
ATOM 1491 C CA . LYS A 1 189 ? 16.735 17.557 -27.499 1.00 47.44 189 LYS A CA 1
ATOM 1492 C C . LYS A 1 189 ? 17.141 18.966 -27.063 1.00 47.44 189 LYS A C 1
ATOM 1494 O O . LYS A 1 189 ? 16.512 19.943 -27.455 1.00 47.44 189 LYS A O 1
ATOM 1499 N N . LYS A 1 190 ? 18.180 19.089 -26.233 1.00 47.28 190 LYS A N 1
ATOM 1500 C CA . LYS A 1 190 ? 18.964 20.319 -26.195 1.00 47.28 190 LYS A CA 1
ATOM 1501 C C . LYS A 1 190 ? 19.547 20.437 -27.594 1.00 47.28 190 LYS A C 1
ATOM 1503 O O . LYS A 1 190 ? 20.374 19.611 -27.981 1.00 47.28 190 LYS A O 1
ATOM 1508 N N . GLY A 1 191 ? 19.050 21.402 -28.362 1.00 43.00 191 GLY A N 1
ATOM 1509 C CA . GLY A 1 191 ? 19.702 21.828 -29.587 1.00 43.00 191 GLY A CA 1
ATOM 1510 C C . GLY A 1 191 ? 21.167 22.087 -29.264 1.00 43.00 191 GLY A C 1
ATOM 1511 O O . GLY A 1 191 ? 21.489 22.956 -28.459 1.00 43.00 191 GLY A O 1
ATOM 1512 N N . LYS A 1 192 ? 22.052 21.272 -29.837 1.00 46.44 192 LYS A N 1
ATOM 1513 C CA . LYS A 1 192 ? 23.433 21.676 -30.060 1.00 46.44 192 LYS A CA 1
ATOM 1514 C C . LYS A 1 192 ? 23.367 22.753 -31.139 1.00 46.44 192 LYS A C 1
ATOM 1516 O O . LYS A 1 192 ? 23.460 22.436 -32.319 1.00 46.44 192 LYS A O 1
ATOM 1521 N N . GLU A 1 193 ? 23.172 24.003 -30.741 1.00 47.97 193 GLU A N 1
ATOM 1522 C CA . GLU A 1 193 ? 23.696 25.106 -31.535 1.00 47.97 193 GLU A CA 1
ATOM 1523 C C . GLU A 1 193 ? 25.204 25.087 -31.314 1.00 47.97 193 GLU A C 1
ATOM 1525 O O . GLU A 1 193 ? 25.725 25.418 -30.249 1.00 47.97 193 GLU A O 1
ATOM 1530 N N . GLY A 1 194 ? 25.896 24.525 -32.300 1.00 52.53 194 GLY A N 1
ATOM 1531 C CA . GLY A 1 194 ? 27.309 24.771 -32.458 1.00 52.53 194 GLY A CA 1
ATOM 1532 C C . GLY A 1 194 ? 27.472 26.172 -33.014 1.00 52.53 194 GLY A C 1
ATOM 1533 O O . GLY A 1 194 ? 26.947 26.457 -34.082 1.00 52.53 194 GLY A O 1
ATOM 1534 N N . GLU A 1 195 ? 28.263 27.002 -32.348 1.00 47.62 195 GLU A N 1
ATOM 1535 C CA . GLU A 1 1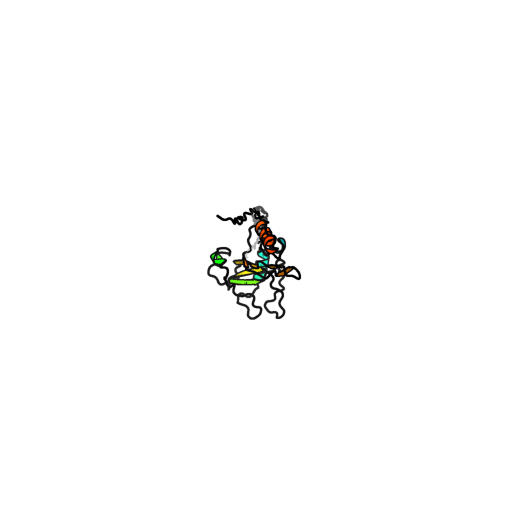95 ? 28.963 28.056 -33.058 1.00 47.62 195 GLU A CA 1
ATOM 1536 C C . GLU A 1 195 ? 30.427 28.051 -32.647 1.00 47.62 195 GLU A C 1
ATOM 1538 O O . GLU A 1 195 ? 30.823 28.314 -31.513 1.00 47.62 195 GLU A O 1
ATOM 1543 N N . SER A 1 196 ? 31.220 27.617 -33.619 1.00 54.81 196 SER A N 1
ATOM 1544 C CA . SER A 1 196 ? 32.665 27.640 -33.619 1.00 54.81 196 SER A CA 1
ATOM 1545 C C . SER A 1 196 ? 33.108 29.087 -33.809 1.00 54.81 196 SER A C 1
ATOM 1547 O O . SER A 1 196 ? 32.839 29.676 -34.853 1.00 54.81 196 SER A O 1
ATOM 1549 N N . SER A 1 197 ? 33.881 29.625 -32.877 1.00 50.25 197 SER A N 1
ATOM 1550 C CA . SER A 1 197 ? 34.740 30.773 -33.160 1.00 50.25 197 SER A CA 1
ATOM 1551 C C . SER A 1 197 ? 36.112 30.558 -32.521 1.00 50.25 197 SER A C 1
ATOM 1553 O O . SER A 1 197 ? 36.367 30.841 -31.355 1.00 50.25 197 SER A O 1
ATOM 1555 N N . LYS A 1 198 ? 37.025 29.999 -33.325 1.00 54.62 198 LYS A N 1
ATOM 1556 C CA . LYS A 1 198 ? 38.472 30.119 -33.111 1.00 54.62 198 LYS A CA 1
ATOM 1557 C C . LYS A 1 198 ? 38.877 31.571 -33.391 1.00 54.62 198 LYS A C 1
ATOM 1559 O O . LYS A 1 198 ? 38.609 32.028 -34.501 1.00 54.62 198 LYS A O 1
ATOM 1564 N N . PRO A 1 199 ? 39.620 32.261 -32.513 1.00 49.72 199 PRO A N 1
ATOM 1565 C CA . PRO A 1 199 ? 40.391 33.412 -32.945 1.00 49.72 199 PRO A CA 1
ATOM 1566 C C . PRO A 1 199 ? 41.725 32.957 -33.551 1.00 49.72 199 PRO A C 1
ATOM 1568 O O . PRO A 1 199 ? 42.444 32.106 -33.018 1.00 49.72 199 PRO A O 1
ATOM 1571 N N . ALA A 1 200 ? 42.013 33.522 -34.721 1.00 55.06 200 ALA A N 1
ATOM 1572 C CA . ALA A 1 200 ? 43.211 33.312 -35.511 1.00 55.06 200 ALA A CA 1
ATOM 1573 C C . ALA A 1 200 ? 44.462 33.890 -34.825 1.00 55.06 200 ALA A C 1
ATOM 1575 O O . ALA A 1 200 ? 44.445 34.984 -34.266 1.00 55.06 200 ALA A O 1
ATOM 1576 N N . LYS A 1 201 ? 45.576 33.159 -34.935 1.00 51.69 201 LYS A N 1
ATOM 1577 C CA . LYS A 1 201 ? 46.929 33.661 -34.667 1.00 51.69 201 LYS A CA 1
ATOM 1578 C C . LYS A 1 201 ? 47.318 34.663 -35.759 1.00 51.69 201 LYS A C 1
ATOM 1580 O O . LYS A 1 201 ? 47.472 34.261 -36.908 1.00 51.69 201 LYS A O 1
ATOM 1585 N N . GLY A 1 202 ? 47.549 35.920 -35.390 1.00 52.00 202 GLY A N 1
ATOM 1586 C CA . GLY A 1 202 ? 48.239 36.908 -36.222 1.00 52.00 202 GLY A CA 1
ATOM 1587 C C . GLY A 1 202 ? 49.660 37.144 -35.710 1.00 52.00 202 GLY A C 1
ATOM 1588 O O . GLY A 1 202 ? 49.844 37.659 -34.613 1.00 52.00 202 GLY A O 1
ATOM 1589 N N . LYS A 1 203 ? 50.659 36.734 -36.499 1.00 53.22 203 LYS A N 1
ATOM 1590 C CA . LYS A 1 203 ? 52.068 37.148 -36.399 1.00 53.22 203 LYS A CA 1
ATOM 1591 C C . LYS A 1 203 ? 52.302 38.300 -37.385 1.00 53.22 203 LYS A C 1
ATOM 1593 O O . LYS A 1 203 ? 51.816 38.224 -38.508 1.00 53.22 203 LYS A O 1
ATOM 1598 N N . GLY A 1 204 ? 53.140 39.260 -36.997 1.00 50.50 204 GLY A N 1
ATOM 1599 C CA . GLY A 1 204 ? 53.716 40.309 -37.852 1.00 50.50 204 GLY A CA 1
ATOM 1600 C C . GLY A 1 204 ? 53.592 41.667 -37.154 1.00 50.50 204 GLY A C 1
ATOM 1601 O O . GLY A 1 204 ? 52.484 42.068 -36.845 1.00 50.50 204 GLY A O 1
ATOM 1602 N N . GLY A 1 205 ? 54.638 42.399 -36.781 1.00 49.25 205 GLY A N 1
ATOM 1603 C CA . GLY A 1 205 ? 56.000 42.427 -37.298 1.00 49.25 205 GLY A CA 1
ATOM 1604 C C . GLY A 1 205 ? 56.202 43.694 -38.125 1.00 49.25 205 GLY A C 1
ATOM 1605 O O . GLY A 1 205 ? 56.093 43.625 -39.345 1.00 49.25 205 GLY A O 1
ATOM 1606 N N . LYS A 1 206 ? 56.477 44.816 -37.455 1.00 49.12 206 LYS A N 1
ATOM 1607 C CA . LYS A 1 206 ? 57.479 45.832 -37.809 1.00 49.12 206 LYS A CA 1
ATOM 1608 C C . LYS A 1 206 ? 57.595 46.842 -36.676 1.00 49.12 206 LYS A C 1
ATOM 1610 O O . LYS A 1 206 ? 56.532 47.219 -36.140 1.00 49.12 206 LYS A O 1
#

Secondary structure (DSSP, 8-state):
------PPP------------------------PPPPEE---SSS-TTTTEE-HHHHHHHHHTS-SS--SSS--SEE---TT-TTTTT-S-GGGTTS-EEEEE--TT------TT-SS-----SEEEEEETTT--EEEEEEE--EEEEETTEEEEETT-S-EEE-BSS--HHHHHHHHHHHTT--------------PPPP-----

Sequence (206 aa):
MVNTTFFLAFTLLFSSIFAAPLEVRGKGKATAVAPKPIFCLNVVKSRLENTLDVNKIKDQIKDIPKEKCVGSCYPHVYGDNTNFREQGLLDPHCNGKQMLEYPVFKDGKYDYESNKKQRGRPGPFRALFTQNEGYYCGTISHDGTLENKSKGIMINESAGGFHVCSYDNVKEEYEKRVREAKGENDGKKKGKEGESSKPAKGKGGK